Protein AF-A0A969RBY8-F1 (afdb_monomer)

Foldseek 3Di:
DLVVLVVLVVLLVVLVVQCPDPPDDPVSNVVSVVSNVVSVVVLVVLLVVLVVLLVVLVVVVVVLVLLVLQLQLLVVLLPDDLVVLVVLLVLLVVVLVVLVVVLVVLLVVLLVVLLVLLVVVLVVLCCVAQADPVPRDGDFAFPVCLVVSLVSVVVSVVVSLVVSQVSQLVSCVVVVVSVVVSPLVVLVVLLVSHGPVSNVVCVVLVVLSP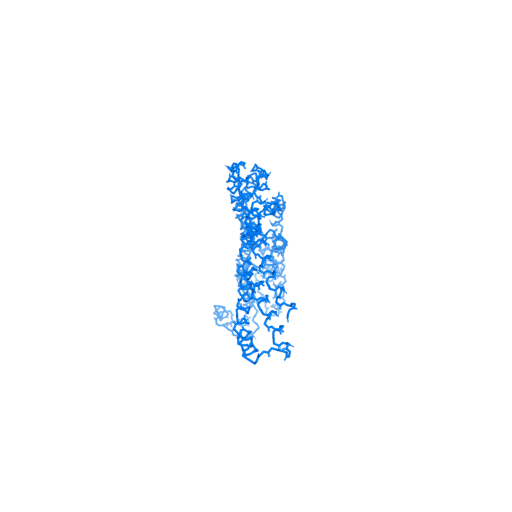CPVLVCCSNGVSVDFDPPLVVLVVVLVVLSVLSDPDDDDDDDDPSVVVCVVVVVCVGDGHHSVSSVVSSVSVSVSSSVRSSRSSVVSSVSSSVSSVSSSVSSVVSSVSSVVSVPDDPVNSVVSVVVSVVSVVVSVVSSVSSVVSNVVVVVD

Structure (mmCIF, N/CA/C/O backbone):
data_AF-A0A969RBY8-F1
#
_entry.id   AF-A0A969RBY8-F1
#
loop_
_atom_site.group_PDB
_atom_site.id
_atom_site.type_symbol
_atom_site.label_atom_id
_atom_site.label_alt_id
_atom_site.label_comp_id
_atom_site.label_asym_id
_atom_site.label_entity_id
_atom_site.label_seq_id
_atom_site.pdbx_PDB_ins_code
_atom_site.Cartn_x
_atom_site.Cartn_y
_atom_site.Cartn_z
_atom_site.occupancy
_atom_site.B_iso_or_equiv
_atom_site.auth_seq_id
_atom_site.auth_comp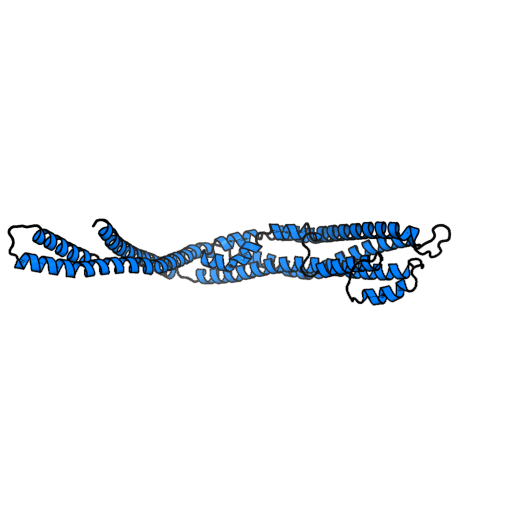_id
_atom_site.auth_asym_id
_atom_site.auth_atom_id
_atom_site.pdbx_PDB_model_num
ATOM 1 N N . MET A 1 1 ? -37.637 -10.501 36.567 1.00 78.56 1 MET A N 1
ATOM 2 C CA . MET A 1 1 ? -38.055 -11.685 35.782 1.00 78.56 1 MET A CA 1
ATOM 3 C C . MET A 1 1 ? -37.969 -12.953 36.626 1.00 78.56 1 MET A C 1
ATOM 5 O O . MET A 1 1 ? -38.984 -13.603 36.820 1.00 78.56 1 MET A O 1
ATOM 9 N N . THR A 1 2 ? -36.812 -13.229 37.234 1.00 82.81 2 THR A N 1
ATOM 10 C CA . THR A 1 2 ? -36.544 -14.404 38.085 1.00 82.81 2 THR A CA 1
ATOM 11 C C . THR A 1 2 ? -37.531 -14.601 39.241 1.00 82.81 2 THR A C 1
ATOM 13 O O . THR A 1 2 ? -37.995 -15.711 39.468 1.00 82.81 2 THR A O 1
ATOM 16 N N . GLU A 1 3 ? -37.905 -13.536 39.956 1.00 85.69 3 GLU A N 1
ATOM 17 C CA . GLU A 1 3 ? -38.884 -13.637 41.054 1.00 85.69 3 GLU A CA 1
ATOM 18 C C . GLU A 1 3 ? -40.294 -14.004 40.562 1.00 85.69 3 GLU A C 1
ATOM 20 O O . GLU A 1 3 ? -40.971 -14.823 41.182 1.00 85.69 3 GLU A O 1
ATOM 25 N N . PHE A 1 4 ? -40.714 -13.474 39.408 1.00 85.56 4 PHE A N 1
ATOM 26 C CA . PHE A 1 4 ? -41.989 -13.847 38.789 1.00 85.56 4 PHE A CA 1
ATOM 27 C C . PHE A 1 4 ? -41.966 -15.295 38.290 1.00 85.56 4 PHE A C 1
ATOM 29 O O . PHE A 1 4 ? -42.927 -16.022 38.524 1.00 85.56 4 PHE A O 1
ATOM 36 N N . LEU A 1 5 ? -40.856 -15.737 37.684 1.00 87.88 5 LEU A N 1
ATOM 37 C CA . LEU A 1 5 ? -40.672 -17.128 37.265 1.00 87.88 5 LEU A CA 1
ATOM 38 C C . LEU A 1 5 ? -40.820 -18.090 38.451 1.00 87.88 5 LEU A C 1
ATOM 40 O O . LEU A 1 5 ? -41.643 -18.998 38.397 1.00 87.88 5 LEU A O 1
ATOM 44 N N . LYS A 1 6 ? -40.093 -17.849 39.552 1.00 87.88 6 LYS A N 1
ATOM 45 C CA . LYS A 1 6 ? -40.180 -18.673 40.771 1.00 87.88 6 LYS A CA 1
ATOM 46 C C . LYS A 1 6 ? -41.603 -18.742 41.324 1.00 87.88 6 LYS A C 1
ATOM 48 O O . LYS A 1 6 ? -42.015 -19.783 41.836 1.00 87.88 6 LYS A O 1
ATOM 53 N N . LEU A 1 7 ? -42.346 -17.634 41.264 1.00 89.19 7 LEU A N 1
ATOM 54 C CA . LEU A 1 7 ? -43.730 -17.586 41.722 1.00 89.19 7 LEU A CA 1
ATOM 55 C C . LEU A 1 7 ? -44.632 -18.454 40.837 1.00 89.19 7 LEU A C 1
ATOM 57 O O . LEU A 1 7 ? -45.341 -19.307 41.367 1.00 89.19 7 LEU A O 1
ATOM 61 N N . PHE A 1 8 ? -44.575 -18.288 39.513 1.00 88.00 8 PHE A N 1
ATOM 62 C CA . PHE A 1 8 ? -45.382 -19.084 38.585 1.00 88.00 8 PHE A CA 1
ATOM 63 C C . PHE A 1 8 ? -45.023 -20.572 38.626 1.00 88.00 8 PHE A C 1
ATOM 65 O O . PHE A 1 8 ? -45.931 -21.396 38.667 1.00 88.00 8 PHE A O 1
ATOM 72 N N . GLN A 1 9 ? -43.738 -20.921 38.728 1.00 87.19 9 GLN A N 1
ATOM 73 C CA . GLN A 1 9 ? -43.287 -22.307 38.908 1.00 87.19 9 GLN A CA 1
ATOM 74 C C . GLN A 1 9 ? -43.819 -22.923 40.204 1.00 87.19 9 GLN A C 1
ATOM 76 O O . GLN A 1 9 ? -44.253 -24.071 40.216 1.00 87.19 9 GLN A O 1
ATOM 81 N N . ARG A 1 10 ? -43.841 -22.157 41.303 1.00 89.94 10 ARG A N 1
ATOM 82 C CA . ARG A 1 10 ? -44.423 -22.627 42.565 1.00 89.94 10 ARG A CA 1
ATOM 83 C C . ARG A 1 10 ? -45.918 -22.881 42.425 1.00 89.94 10 ARG A C 1
ATOM 85 O O . ARG A 1 10 ? -46.393 -23.906 42.904 1.00 89.94 10 ARG A O 1
ATOM 92 N N . ILE A 1 11 ? -46.648 -21.967 41.781 1.00 87.69 11 ILE A N 1
ATOM 93 C CA . ILE A 1 11 ? -48.088 -22.140 41.572 1.00 87.69 11 ILE A CA 1
ATOM 94 C C . ILE A 1 11 ? -48.335 -23.363 40.681 1.00 87.69 11 ILE A C 1
ATOM 96 O O . ILE A 1 11 ? -49.148 -24.205 41.061 1.00 87.69 11 ILE A O 1
ATOM 100 N N . ALA A 1 12 ? -47.595 -23.520 39.578 1.00 87.25 12 ALA A N 1
ATOM 101 C CA . ALA A 1 12 ? -47.662 -24.694 38.706 1.00 87.25 12 ALA A CA 1
ATOM 102 C C . ALA A 1 12 ? -47.438 -25.996 39.496 1.00 87.25 12 ALA A C 1
ATOM 104 O O . ALA A 1 12 ? -48.335 -26.832 39.552 1.00 87.25 12 ALA A O 1
ATOM 105 N N . ALA A 1 13 ? -46.343 -26.095 40.257 1.00 86.38 13 ALA A N 1
ATOM 106 C CA . ALA A 1 13 ? -46.040 -27.272 41.073 1.00 86.38 13 ALA A CA 1
ATOM 107 C C . ALA A 1 13 ? -47.141 -27.592 42.104 1.00 86.38 13 ALA A C 1
ATOM 109 O O . ALA A 1 13 ? -47.535 -28.746 42.268 1.00 86.38 13 ALA A O 1
ATOM 110 N N . THR A 1 14 ? -47.685 -26.580 42.795 1.00 87.50 14 THR A N 1
ATOM 111 C CA . THR A 1 14 ? -48.800 -26.790 43.743 1.00 87.50 14 THR A CA 1
ATOM 112 C C . THR A 1 14 ? -50.104 -27.199 43.056 1.00 87.50 14 THR A C 1
ATOM 114 O O . THR A 1 14 ? -50.931 -27.899 43.650 1.00 87.50 14 THR A O 1
ATOM 117 N N . THR A 1 15 ? -50.286 -26.777 41.805 1.00 85.94 15 THR A N 1
ATOM 118 C CA . THR A 1 15 ? -51.443 -27.121 40.979 1.00 85.94 15 THR A CA 1
ATOM 119 C C . THR A 1 15 ? -51.346 -28.573 40.512 1.00 85.94 15 THR A C 1
ATOM 121 O O . THR A 1 15 ? -52.310 -29.319 40.668 1.00 85.94 15 THR A O 1
ATOM 124 N N . ASP A 1 16 ? -50.167 -29.018 40.079 1.00 84.81 16 ASP A N 1
ATOM 125 C CA . ASP A 1 16 ? -49.905 -30.405 39.669 1.00 84.81 16 ASP A CA 1
ATOM 126 C C . ASP A 1 16 ? -50.021 -31.392 40.843 1.00 84.81 16 ASP A C 1
ATOM 128 O O . ASP A 1 16 ? -50.632 -32.458 40.726 1.00 84.81 16 ASP A O 1
ATOM 132 N N . LEU A 1 17 ? -49.537 -31.006 42.029 1.00 85.88 17 LEU A N 1
ATOM 133 C CA . LEU A 1 17 ? -49.778 -31.745 43.277 1.00 85.88 17 LEU A CA 1
ATOM 134 C C . LEU A 1 17 ? -51.280 -31.893 43.568 1.00 85.88 17 LEU A C 1
ATOM 136 O O . LEU A 1 17 ? -51.754 -32.956 43.949 1.00 85.88 17 LEU A O 1
ATOM 140 N N . THR A 1 18 ? -52.059 -30.835 43.339 1.00 84.06 18 THR A N 1
ATOM 141 C CA . THR A 1 18 ? -53.514 -30.846 43.558 1.00 84.06 18 THR A CA 1
ATOM 142 C C . THR A 1 18 ? -54.249 -31.724 42.544 1.00 84.06 18 THR A C 1
ATOM 144 O O . THR A 1 18 ? -55.266 -32.319 42.895 1.00 84.06 18 THR A O 1
ATOM 147 N N . LEU A 1 19 ? -53.736 -31.832 41.317 1.00 83.62 19 LEU A N 1
ATOM 148 C CA . LEU A 1 19 ? -54.276 -32.702 40.269 1.00 83.62 19 LEU A CA 1
ATOM 149 C C . LEU A 1 19 ? -53.937 -34.187 40.477 1.00 83.62 19 LEU A C 1
ATOM 151 O O . LEU A 1 19 ? -54.670 -35.042 39.991 1.00 83.62 19 LEU A O 1
ATOM 155 N N . SER A 1 20 ? -52.860 -34.497 41.202 1.00 81.50 20 SER A N 1
ATOM 156 C CA . SER A 1 20 ? -52.412 -35.875 41.468 1.00 81.50 20 SER A CA 1
ATOM 157 C C . SER A 1 20 ? -52.998 -36.508 42.741 1.00 81.50 20 SER A C 1
ATOM 159 O O . SER A 1 20 ? -52.875 -37.717 42.930 1.00 81.50 20 SER A O 1
ATOM 161 N N . GLU A 1 21 ? -53.678 -35.741 43.602 1.00 83.19 21 GLU A N 1
ATOM 162 C CA . GLU A 1 21 ? -54.342 -36.262 44.807 1.00 83.19 21 GLU A CA 1
ATOM 163 C C . GLU A 1 21 ? -55.784 -36.749 44.528 1.00 83.19 21 GLU A C 1
ATOM 165 O O . GLU A 1 21 ? -56.693 -35.957 44.267 1.00 83.19 21 GLU A O 1
ATOM 170 N N . GLU A 1 22 ? -56.022 -38.062 44.669 1.00 70.81 22 GLU A N 1
ATOM 171 C CA . GLU A 1 22 ? -57.333 -38.717 44.452 1.00 70.81 22 GLU A CA 1
ATOM 172 C C . GLU A 1 22 ? -58.424 -38.321 45.469 1.00 70.81 22 GLU A C 1
ATOM 174 O O . GLU A 1 22 ? -59.610 -38.526 45.219 1.00 70.81 22 GLU A O 1
ATOM 179 N N . LEU A 1 23 ? -58.050 -37.748 46.619 1.00 68.94 23 LEU A N 1
ATOM 180 C CA . LEU A 1 23 ? -58.969 -37.428 47.723 1.00 68.94 23 LEU A CA 1
ATOM 181 C C . LEU A 1 23 ? -59.603 -36.024 47.635 1.00 68.94 23 LEU A C 1
ATOM 183 O O . LEU A 1 23 ? -60.357 -35.643 48.533 1.00 68.94 23 LEU A O 1
ATOM 187 N N . LYS A 1 24 ? -59.304 -35.232 46.595 1.00 77.25 24 LYS A N 1
ATOM 188 C CA . LYS A 1 24 ? -59.848 -33.869 46.441 1.00 77.25 24 LYS A CA 1
ATOM 189 C C . LYS A 1 24 ? -61.178 -33.840 45.687 1.00 77.25 24 LYS A C 1
ATOM 191 O O . LYS A 1 24 ? -61.490 -34.728 44.901 1.00 77.25 24 LYS A O 1
ATOM 196 N N . SER A 1 25 ? -61.969 -32.791 45.927 1.00 81.69 25 SER A N 1
ATOM 197 C CA . SER A 1 25 ? -63.254 -32.605 45.244 1.00 81.69 25 SER A CA 1
ATOM 198 C C . SER A 1 25 ? -63.065 -32.326 43.747 1.00 81.69 25 SER A C 1
ATOM 200 O O . SER A 1 25 ? -62.054 -31.748 43.330 1.00 81.69 25 SER A O 1
ATOM 202 N N . GLN A 1 26 ? -64.058 -32.702 42.936 1.00 82.50 26 GLN A N 1
ATOM 203 C CA . GLN A 1 26 ? -64.022 -32.516 41.480 1.00 82.50 26 GLN A CA 1
ATOM 204 C C . GLN A 1 26 ? -63.916 -31.035 41.082 1.00 82.50 26 GLN A C 1
ATOM 206 O O . GLN A 1 26 ? -63.258 -30.702 40.100 1.00 82.50 26 GLN A O 1
ATOM 211 N N . GLU A 1 27 ? -64.506 -30.124 41.858 1.00 86.25 27 GLU A N 1
ATOM 212 C CA . GLU A 1 27 ? -64.448 -28.678 41.622 1.00 86.25 27 GLU A CA 1
ATOM 213 C C . GLU A 1 27 ? -63.033 -28.119 41.823 1.00 86.25 27 GLU A C 1
ATOM 215 O O . GLU A 1 27 ? -62.588 -27.255 41.062 1.00 86.25 27 GLU A O 1
ATOM 220 N N . ILE A 1 28 ? -62.307 -28.629 42.826 1.00 85.56 28 ILE A N 1
ATOM 221 C CA . ILE A 1 28 ? -60.915 -28.245 43.092 1.00 85.56 28 ILE A CA 1
ATOM 222 C C . ILE A 1 28 ? -60.007 -28.774 41.982 1.00 85.56 28 ILE A C 1
ATOM 224 O O . ILE A 1 28 ? -59.162 -28.028 41.490 1.00 85.56 28 ILE A O 1
ATOM 228 N N . GLN A 1 29 ? -60.208 -30.019 41.543 1.00 82.56 29 GLN A N 1
ATOM 229 C CA . GLN A 1 29 ? -59.468 -30.588 40.413 1.00 82.56 29 GLN A CA 1
ATOM 230 C C . GLN A 1 29 ? -59.739 -29.814 39.112 1.00 82.56 29 GLN A C 1
ATOM 232 O O . GLN A 1 29 ? -58.803 -29.501 38.380 1.00 82.56 29 GLN A O 1
ATOM 237 N N . HIS A 1 30 ? -60.992 -29.425 38.848 1.00 85.75 30 HIS A N 1
ATOM 238 C CA . HIS A 1 30 ? -61.341 -28.604 37.685 1.00 85.75 30 HIS A CA 1
ATOM 239 C C . HIS A 1 30 ? -60.686 -27.217 37.734 1.00 85.75 30 HIS A C 1
ATOM 241 O O . HIS A 1 30 ? -60.106 -26.769 36.745 1.00 85.75 30 HIS A O 1
ATOM 247 N N . SER A 1 31 ? -60.725 -26.560 38.897 1.00 88.81 31 SER A N 1
ATOM 248 C CA . SER A 1 31 ? -60.094 -25.249 39.098 1.00 88.81 31 SER A CA 1
ATOM 249 C C . SER A 1 31 ? -58.573 -25.328 38.950 1.00 88.81 31 SER A C 1
ATOM 251 O O . SER A 1 31 ? -57.970 -24.452 38.336 1.00 88.81 31 SER A O 1
ATOM 253 N N . ALA A 1 32 ? -57.949 -26.394 39.462 1.00 86.94 32 ALA A N 1
ATOM 254 C CA . ALA A 1 32 ? -56.523 -26.651 39.291 1.00 86.94 32 ALA A CA 1
ATOM 255 C C . ALA A 1 32 ? -56.165 -26.875 37.811 1.00 86.94 32 ALA A C 1
ATOM 257 O O . ALA A 1 32 ? -55.215 -26.281 37.312 1.00 86.94 32 ALA A O 1
ATOM 258 N N . ALA A 1 33 ? -56.964 -27.646 37.069 1.00 84.56 33 ALA A N 1
ATOM 259 C CA . ALA A 1 33 ? -56.740 -27.860 35.639 1.00 84.56 33 ALA A CA 1
ATOM 260 C C . ALA A 1 33 ? -56.829 -26.549 34.836 1.00 84.56 33 ALA A C 1
ATOM 262 O O . ALA A 1 33 ? -55.967 -26.277 33.999 1.00 84.56 33 ALA A O 1
ATOM 263 N N . GLN A 1 34 ? -57.830 -25.707 35.120 1.00 88.19 34 GLN A N 1
ATOM 264 C CA . GLN A 1 34 ? -57.944 -24.378 34.509 1.00 88.19 34 GLN A CA 1
ATOM 265 C C . GLN A 1 34 ? -56.761 -23.476 34.875 1.00 88.19 34 GLN A C 1
ATOM 267 O O . GLN A 1 34 ? -56.192 -22.823 34.003 1.00 88.19 34 GLN A O 1
ATOM 272 N N . LEU A 1 35 ? -56.356 -23.464 36.148 1.00 88.19 35 LEU A N 1
ATOM 273 C CA . LEU A 1 35 ? -55.234 -22.655 36.614 1.00 88.19 35 LEU A CA 1
ATOM 274 C C . LEU A 1 35 ? -53.925 -23.063 35.921 1.00 88.19 35 LEU A C 1
ATOM 276 O O . LEU A 1 35 ? -53.218 -22.193 35.414 1.00 88.19 35 LEU A O 1
ATOM 280 N N . SER A 1 36 ? -53.653 -24.367 35.811 1.00 85.44 36 SER A N 1
ATOM 281 C CA . SER A 1 36 ? -52.494 -24.907 35.085 1.00 85.44 36 SER A CA 1
ATOM 282 C C . SER A 1 36 ? -52.483 -24.445 33.619 1.00 85.44 36 SER A C 1
ATOM 284 O O . SER A 1 36 ? -51.492 -23.873 33.157 1.00 85.44 36 SER A O 1
ATOM 286 N N . GLN A 1 37 ? -53.626 -24.538 32.922 1.00 86.88 37 GLN A N 1
ATOM 287 C CA . GLN A 1 37 ? -53.764 -24.047 31.542 1.00 86.88 37 GLN A CA 1
ATOM 288 C C . GLN A 1 37 ? -53.508 -22.541 31.397 1.00 86.88 37 GLN A C 1
ATOM 290 O O . GLN A 1 37 ? -53.008 -22.105 30.363 1.00 86.88 37 GLN A O 1
ATOM 295 N N . THR A 1 38 ? -53.839 -21.735 32.409 1.00 91.25 38 THR A N 1
ATOM 296 C CA . THR A 1 38 ? -53.605 -20.280 32.371 1.00 91.25 38 THR A CA 1
ATOM 297 C C . THR A 1 38 ? -52.190 -19.864 32.776 1.00 91.25 38 THR A C 1
ATOM 299 O O . THR A 1 38 ? -51.750 -18.784 32.391 1.00 91.25 38 THR A O 1
ATOM 302 N N . ILE A 1 39 ? -51.463 -20.697 33.528 1.00 90.31 39 ILE A N 1
ATOM 303 C CA . ILE A 1 39 ? -50.097 -20.397 33.986 1.00 90.31 39 ILE A CA 1
ATOM 304 C C . ILE A 1 39 ? -49.058 -20.727 32.921 1.00 90.31 39 ILE A C 1
ATOM 306 O O . ILE A 1 39 ? -48.086 -19.981 32.791 1.00 90.31 39 ILE A O 1
ATOM 310 N N . GLN A 1 40 ? -49.259 -21.794 32.142 1.00 85.94 40 GLN A N 1
ATOM 311 C CA . GLN A 1 40 ? -48.283 -22.208 31.133 1.00 85.94 40 GLN A CA 1
ATOM 312 C C . GLN A 1 40 ? -47.945 -21.091 30.123 1.00 85.94 40 GLN A C 1
ATOM 314 O O . GLN A 1 40 ? -46.762 -20.801 29.959 1.00 85.94 40 GLN A O 1
ATOM 319 N N . PRO A 1 41 ? -48.918 -20.355 29.540 1.00 90.69 41 PRO A N 1
ATOM 320 C CA . PRO A 1 41 ? -48.608 -19.234 28.649 1.00 90.69 41 PRO A CA 1
ATOM 321 C C . PRO A 1 41 ? -47.802 -18.111 29.322 1.00 90.69 41 PRO A C 1
ATOM 323 O O . PRO A 1 41 ? -47.010 -17.441 28.663 1.00 90.69 41 PRO A O 1
ATOM 326 N N . CYS A 1 42 ? -47.982 -17.897 30.631 1.00 89.69 42 CYS A N 1
ATOM 327 C CA . CYS A 1 42 ? -47.207 -16.913 31.391 1.00 89.69 42 CYS A CA 1
ATOM 328 C C . CYS A 1 42 ? -45.745 -17.350 31.555 1.00 89.69 42 CYS A C 1
ATOM 330 O O . CYS A 1 42 ? -44.847 -16.517 31.442 1.00 89.69 42 CYS A O 1
ATOM 332 N N . LEU A 1 43 ? -45.500 -18.640 31.815 1.00 89.06 43 LEU A N 1
ATOM 333 C CA . LEU A 1 43 ? -44.150 -19.208 31.869 1.00 89.06 43 LEU A CA 1
ATOM 334 C C . LEU A 1 43 ? -43.470 -19.123 30.498 1.00 89.06 43 LEU A C 1
ATOM 336 O O . LEU A 1 43 ? -42.358 -18.604 30.408 1.00 89.06 43 LEU A O 1
ATOM 340 N N . ASP A 1 44 ? -44.165 -19.536 29.436 1.00 89.62 44 ASP A N 1
ATOM 341 C CA . ASP A 1 44 ? -43.660 -19.493 28.059 1.00 89.62 44 ASP A CA 1
ATOM 342 C C . ASP A 1 44 ? -43.238 -18.073 27.649 1.00 89.62 44 ASP A C 1
ATOM 344 O O . ASP A 1 44 ? -42.180 -17.879 27.046 1.00 89.62 44 ASP A O 1
ATOM 348 N N . GLU A 1 45 ? -44.036 -17.062 28.006 1.00 92.69 45 GLU A N 1
ATOM 349 C CA . GLU A 1 45 ? -43.716 -15.666 27.710 1.00 92.69 45 GLU A CA 1
ATOM 350 C C . GLU A 1 45 ? -42.519 -15.160 28.526 1.00 92.69 45 GLU A C 1
ATOM 352 O O . GLU A 1 45 ? -41.677 -14.444 27.986 1.00 92.69 45 GLU A O 1
ATOM 357 N N . LEU A 1 46 ? -42.373 -15.567 29.794 1.00 92.19 46 LEU A N 1
ATOM 358 C CA . LEU A 1 46 ? -41.186 -15.236 30.594 1.00 92.19 46 LEU A CA 1
ATOM 359 C C . LEU A 1 46 ? -39.912 -15.854 30.005 1.00 92.19 46 LEU A C 1
ATOM 361 O O . LEU A 1 46 ? -38.882 -15.180 29.941 1.00 92.19 46 LEU A O 1
ATOM 365 N N . TYR A 1 47 ? -39.975 -17.105 29.546 1.00 92.19 47 TYR A N 1
ATOM 366 C CA . TYR A 1 47 ? -38.847 -17.760 28.887 1.00 92.19 47 TYR A CA 1
ATOM 367 C C . TYR A 1 47 ? -38.503 -17.090 27.556 1.00 92.19 47 TYR A C 1
ATOM 369 O O . TYR A 1 47 ? -37.337 -16.780 27.308 1.00 92.19 47 TYR A O 1
ATOM 377 N N . ARG A 1 48 ? -39.507 -16.794 26.721 1.00 93.12 48 ARG A N 1
ATOM 378 C CA . ARG A 1 48 ? -39.312 -16.071 25.458 1.00 93.12 48 ARG A CA 1
ATOM 379 C C . ARG A 1 48 ? -38.705 -14.691 25.694 1.00 93.12 48 ARG A C 1
ATOM 381 O O . ARG A 1 48 ? -37.746 -14.329 25.017 1.00 93.12 48 ARG A O 1
ATOM 388 N N . ALA A 1 49 ? -39.220 -13.942 26.666 1.00 93.75 49 ALA A N 1
ATOM 389 C CA . ALA A 1 49 ? -38.697 -12.629 27.020 1.00 93.75 49 ALA A CA 1
ATOM 390 C C . ALA A 1 49 ? -37.231 -12.700 27.471 1.00 93.75 49 ALA A C 1
ATOM 392 O O . ALA A 1 49 ? -36.445 -11.828 27.107 1.00 93.75 49 ALA A O 1
ATOM 393 N N . ALA A 1 50 ? -36.839 -13.742 28.213 1.00 93.00 50 ALA A N 1
ATOM 394 C CA . ALA A 1 50 ? -35.448 -13.946 28.610 1.00 93.00 50 ALA A CA 1
ATOM 395 C C . ALA A 1 50 ? -34.526 -14.237 27.414 1.00 93.00 50 ALA A C 1
ATOM 397 O O . ALA A 1 50 ? -33.433 -13.674 27.347 1.00 93.00 50 ALA A O 1
ATOM 398 N N . VAL A 1 51 ? -34.969 -15.056 26.451 1.00 93.06 51 VAL A N 1
ATOM 399 C CA . VAL A 1 51 ? -34.220 -15.322 25.207 1.00 93.06 51 VAL A CA 1
ATOM 400 C C . VAL A 1 51 ? -34.042 -14.039 24.396 1.00 93.06 51 VAL A C 1
ATOM 402 O O . VAL A 1 51 ? -32.915 -13.674 24.072 1.00 93.06 51 VAL A O 1
ATOM 405 N N . VAL A 1 52 ? -35.132 -13.307 24.146 1.00 94.69 52 VAL A N 1
ATOM 406 C CA . VAL A 1 52 ? -35.089 -12.030 23.414 1.00 94.69 52 VAL A CA 1
ATOM 407 C C . VAL A 1 52 ? -34.175 -11.028 24.122 1.00 94.69 52 VAL A C 1
ATOM 409 O O . VAL A 1 52 ? -33.390 -10.338 23.478 1.00 94.69 52 VAL A O 1
ATOM 412 N N . LEU A 1 53 ? -34.222 -10.962 25.456 1.00 94.44 53 LEU A N 1
ATOM 413 C CA . LEU A 1 53 ? -33.337 -10.093 26.226 1.00 94.44 53 LEU A CA 1
ATOM 414 C C . LEU A 1 53 ? -31.859 -10.471 26.044 1.00 94.44 53 LEU A C 1
ATOM 416 O O . LEU A 1 53 ? -31.038 -9.576 25.867 1.00 94.44 53 LEU A O 1
ATOM 420 N N . GLN A 1 54 ? -31.503 -11.761 26.043 1.00 92.25 54 GLN A N 1
ATOM 421 C CA . GLN A 1 54 ? -30.125 -12.184 25.766 1.00 92.25 54 GLN A CA 1
ATOM 422 C C . GLN A 1 54 ? -29.656 -11.783 24.367 1.00 92.25 54 GLN A C 1
ATOM 424 O O . GLN A 1 54 ? -28.528 -11.314 24.224 1.00 92.25 54 GLN A O 1
ATOM 429 N N . GLU A 1 55 ? -30.506 -11.943 23.354 1.00 93.69 55 GLU A N 1
ATOM 430 C CA . GLU A 1 55 ? -30.192 -11.549 21.976 1.00 93.69 55 GLU A CA 1
ATOM 431 C C . GLU A 1 55 ? -29.957 -10.038 21.870 1.00 93.69 55 GLU A C 1
ATOM 433 O O . GLU A 1 55 ? -28.971 -9.600 21.277 1.00 93.69 55 GLU A O 1
ATOM 438 N N . LEU A 1 56 ? -30.806 -9.236 22.519 1.00 94.62 56 LEU A N 1
ATOM 439 C CA . LEU A 1 56 ? -30.685 -7.776 22.542 1.00 94.62 56 LEU A CA 1
ATOM 440 C C . LEU A 1 56 ? -29.481 -7.276 23.357 1.00 94.62 56 LEU A C 1
ATOM 442 O O . LEU A 1 56 ? -29.000 -6.172 23.110 1.00 94.62 56 LEU A O 1
ATOM 446 N N . LEU A 1 57 ? -28.973 -8.063 24.309 1.00 94.62 57 LEU A N 1
ATOM 447 C CA . LEU A 1 57 ? -27.786 -7.709 25.097 1.00 94.62 57 LEU A CA 1
ATOM 448 C C . LEU A 1 57 ? -26.472 -7.895 24.334 1.00 94.62 57 LEU A C 1
ATOM 450 O O . LEU A 1 57 ? -25.503 -7.206 24.649 1.00 94.62 57 LEU A O 1
ATOM 454 N N . GLN A 1 58 ? -26.413 -8.793 23.347 1.00 92.69 58 GLN A N 1
ATOM 455 C CA . GLN A 1 58 ? -25.189 -9.046 22.576 1.00 92.69 58 GLN A CA 1
ATOM 456 C C . GLN A 1 58 ? -24.586 -7.785 21.936 1.00 92.69 58 GLN A C 1
ATOM 458 O O . GLN A 1 58 ? -23.404 -7.528 22.175 1.00 92.69 58 GLN A O 1
ATOM 463 N N . PRO A 1 59 ? -25.341 -6.959 21.180 1.00 94.50 59 PRO A N 1
ATOM 464 C CA . PRO A 1 59 ? -24.781 -5.732 20.618 1.00 94.50 59 PRO A CA 1
ATOM 465 C C . PRO A 1 59 ? -24.315 -4.755 21.707 1.00 94.50 59 PRO A C 1
ATOM 467 O O . PRO A 1 59 ? -23.266 -4.142 21.558 1.00 94.50 59 PRO A O 1
ATOM 470 N N . CYS A 1 60 ? -25.018 -4.662 22.841 1.00 95.00 60 CYS A N 1
ATOM 471 C CA . CYS A 1 60 ? -24.603 -3.809 23.960 1.00 95.00 60 CYS A CA 1
ATOM 472 C C . CYS A 1 60 ? -23.263 -4.254 24.569 1.00 95.00 60 CYS A C 1
ATOM 474 O O . CYS A 1 60 ? -22.418 -3.421 24.889 1.00 95.00 60 CYS A O 1
ATOM 476 N N . LEU A 1 61 ? -23.066 -5.566 24.733 1.00 93.81 61 LEU A N 1
ATOM 477 C CA . LEU A 1 61 ? -21.812 -6.134 25.230 1.00 93.81 61 LEU A CA 1
ATOM 478 C C . LEU A 1 61 ? -20.665 -5.930 24.234 1.00 93.81 61 LEU A C 1
ATOM 480 O O . LEU A 1 61 ? -19.546 -5.642 24.656 1.00 93.81 61 LEU A O 1
ATOM 484 N N . ALA A 1 62 ? -20.939 -6.044 22.933 1.00 93.31 62 ALA A N 1
ATOM 485 C CA . ALA A 1 62 ? -19.954 -5.795 21.884 1.00 93.31 62 ALA A CA 1
ATOM 486 C C . ALA A 1 62 ? -19.492 -4.327 21.870 1.00 93.31 62 ALA A C 1
ATOM 488 O O . ALA A 1 62 ? -18.289 -4.069 21.902 1.00 93.31 62 ALA A O 1
ATOM 489 N N . GLU A 1 63 ? -20.429 -3.376 21.919 1.00 94.12 63 GLU A N 1
ATOM 490 C CA . GLU A 1 63 ? -20.136 -1.937 22.008 1.00 94.12 63 GLU A CA 1
ATOM 491 C C . GLU A 1 63 ? -19.331 -1.595 23.270 1.00 94.12 63 GLU A C 1
ATOM 493 O O . GLU A 1 63 ? -18.372 -0.821 23.230 1.00 94.12 63 GLU A O 1
ATOM 498 N N . LEU A 1 64 ? -19.668 -2.209 24.410 1.00 95.56 64 LEU A N 1
ATOM 499 C CA . LEU A 1 64 ? -18.911 -1.998 25.640 1.00 95.56 64 LEU A CA 1
ATOM 500 C C . LEU A 1 64 ? -17.484 -2.560 25.535 1.00 95.56 64 LEU A C 1
ATOM 502 O O . LEU A 1 64 ? -16.529 -1.880 25.909 1.00 95.56 64 LEU A O 1
ATOM 506 N N . ALA A 1 65 ? -17.321 -3.764 24.979 1.00 94.12 65 ALA A N 1
ATOM 507 C CA . ALA A 1 65 ? -16.008 -4.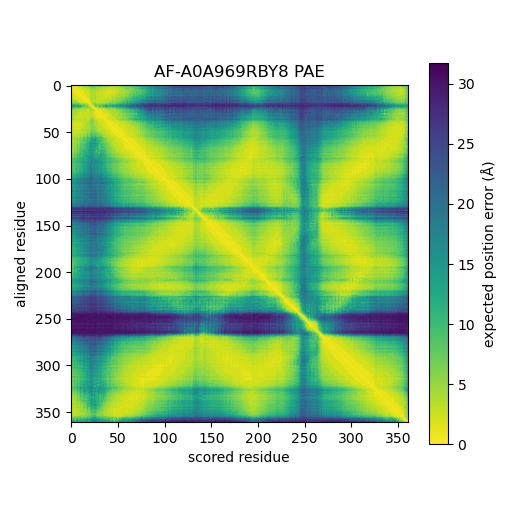363 24.748 1.00 94.12 65 ALA A CA 1
ATOM 508 C C . ALA A 1 65 ? -15.141 -3.509 23.805 1.00 94.12 65 ALA A C 1
ATOM 510 O O . ALA A 1 65 ? -13.933 -3.380 24.013 1.00 94.12 65 ALA A O 1
ATOM 511 N N . GLN A 1 66 ? -15.754 -2.881 22.804 1.00 94.00 66 GLN A N 1
ATOM 512 C CA . GLN A 1 66 ? -15.096 -1.933 21.909 1.00 94.00 66 GLN A CA 1
ATOM 513 C C . GLN A 1 66 ? -14.665 -0.659 22.647 1.00 94.00 66 GLN A C 1
ATOM 515 O O . GLN A 1 66 ? -13.505 -0.259 22.547 1.00 94.00 66 GLN A O 1
ATOM 520 N N . ALA A 1 67 ? -15.541 -0.060 23.459 1.00 95.75 67 ALA A N 1
ATOM 521 C CA . ALA A 1 67 ? -15.191 1.102 24.277 1.00 95.75 67 ALA A CA 1
ATOM 522 C C . ALA A 1 67 ? -14.033 0.801 25.251 1.00 95.75 67 ALA A C 1
ATOM 524 O O . ALA A 1 67 ? -13.156 1.637 25.476 1.00 95.75 67 ALA A O 1
ATOM 525 N N . GLU A 1 68 ? -13.976 -0.416 25.795 1.00 95.38 68 GLU A N 1
ATOM 526 C CA . GLU A 1 68 ? -12.845 -0.872 26.606 1.00 95.38 68 GLU A CA 1
ATOM 527 C C . GLU A 1 68 ? -11.559 -1.046 25.810 1.00 95.38 68 GLU A C 1
ATOM 529 O O . GLU A 1 68 ? -10.487 -0.746 26.334 1.00 95.38 68 GLU A O 1
ATOM 534 N N . ALA A 1 69 ? -11.640 -1.566 24.584 1.00 95.44 69 ALA A N 1
ATOM 535 C CA . ALA A 1 69 ? -10.483 -1.692 23.708 1.00 95.44 69 ALA A CA 1
ATOM 536 C C . ALA A 1 69 ? -9.889 -0.308 23.410 1.00 95.44 69 ALA A C 1
ATOM 538 O O . ALA A 1 69 ? -8.683 -0.123 23.575 1.00 95.44 69 ALA A O 1
ATOM 539 N N . VAL A 1 70 ? -10.740 0.680 23.107 1.00 95.62 70 VAL A N 1
ATOM 540 C CA . VAL A 1 70 ? -10.338 2.089 22.957 1.00 95.62 70 VAL A CA 1
ATOM 541 C C . VAL A 1 70 ? -9.696 2.609 24.243 1.00 95.62 70 VAL A C 1
ATOM 543 O O . VAL A 1 70 ? -8.616 3.187 24.213 1.00 95.62 70 VAL A O 1
ATOM 546 N N . TRP A 1 71 ? -10.314 2.391 25.407 1.00 95.94 71 TRP A N 1
ATOM 547 C CA . TRP A 1 71 ? -9.739 2.850 26.674 1.00 95.94 71 TRP A CA 1
ATOM 548 C C . TRP A 1 71 ? -8.366 2.213 26.963 1.00 95.94 71 TRP A C 1
ATOM 550 O O . TRP A 1 71 ? -7.458 2.894 27.442 1.00 95.94 71 TRP A O 1
ATOM 560 N N . LYS A 1 72 ? -8.180 0.928 26.630 1.00 95.25 72 LYS A N 1
ATOM 561 C CA . LYS A 1 72 ? -6.905 0.204 26.787 1.00 95.25 72 LYS A CA 1
ATOM 562 C C . LYS A 1 72 ? -5.821 0.668 25.811 1.00 95.25 72 LYS A C 1
ATOM 564 O O . LYS A 1 72 ? -4.649 0.622 26.186 1.00 95.25 72 LYS A O 1
ATOM 569 N N . SER A 1 73 ? -6.181 1.128 24.611 1.00 96.25 73 SER A N 1
ATOM 570 C CA . SER A 1 73 ? -5.217 1.639 23.626 1.00 96.25 73 SER A CA 1
ATOM 571 C C . SER A 1 73 ? -4.685 3.029 23.993 1.00 96.25 73 SER A C 1
ATOM 573 O O . SER A 1 73 ? -3.511 3.320 23.756 1.00 96.25 73 SER A O 1
ATOM 575 N N . LYS A 1 74 ? -5.484 3.872 24.670 1.00 96.25 74 LYS A N 1
ATOM 576 C CA . LYS A 1 74 ? -5.073 5.220 25.122 1.00 96.25 74 LYS A CA 1
ATOM 577 C C . LYS A 1 74 ? -3.670 5.272 25.757 1.00 96.25 74 LYS A C 1
ATOM 579 O O . LYS A 1 74 ? -2.840 6.044 25.270 1.00 96.25 74 LYS A O 1
ATOM 584 N N . PRO A 1 75 ? -3.345 4.509 26.827 1.00 94.88 75 PRO A N 1
ATOM 585 C CA . PRO A 1 75 ? -2.017 4.560 27.443 1.00 94.88 75 PRO A CA 1
ATOM 586 C C . PRO A 1 75 ? -0.894 4.109 26.506 1.00 94.88 75 PRO A C 1
ATOM 588 O O . PRO A 1 75 ? 0.201 4.663 26.578 1.00 94.88 75 PRO A O 1
ATOM 591 N N . GLN A 1 76 ? -1.159 3.152 25.616 1.00 95.44 76 GLN A N 1
ATOM 592 C CA . GLN A 1 76 ? -0.181 2.663 24.645 1.00 95.44 76 GLN A CA 1
ATOM 593 C C . GLN A 1 76 ? 0.150 3.760 23.626 1.00 95.44 76 GLN A C 1
ATOM 595 O O . GLN A 1 76 ? 1.317 4.119 23.465 1.00 95.44 76 GLN A O 1
ATOM 600 N N . ILE A 1 77 ? -0.876 4.387 23.045 1.00 97.00 77 ILE A N 1
ATOM 601 C CA . ILE A 1 77 ? -0.741 5.509 22.105 1.00 97.00 77 ILE A CA 1
ATOM 602 C C . ILE A 1 77 ? -0.027 6.696 22.765 1.00 97.00 77 ILE A C 1
ATOM 604 O O . ILE A 1 77 ? 0.885 7.277 22.180 1.00 97.00 77 ILE A O 1
ATOM 608 N N . MET A 1 78 ? -0.376 7.043 24.008 1.00 95.69 78 MET A N 1
ATOM 609 C CA . MET A 1 78 ? 0.298 8.120 24.749 1.00 95.69 78 MET A CA 1
ATOM 610 C C . MET A 1 78 ? 1.772 7.824 25.044 1.00 95.69 78 MET A C 1
ATOM 612 O O . MET A 1 78 ? 2.564 8.761 25.135 1.00 95.69 78 MET A O 1
ATOM 616 N N . SER A 1 79 ? 2.135 6.550 25.219 1.00 95.19 79 SER A N 1
ATOM 617 C CA . SER A 1 79 ? 3.514 6.137 25.507 1.00 95.19 79 SER A CA 1
ATOM 618 C C . SER A 1 79 ? 4.428 6.147 24.278 1.00 95.19 79 SER A C 1
ATOM 620 O O . SER A 1 79 ? 5.650 6.182 24.428 1.00 95.19 79 SER A O 1
ATOM 622 N N . ALA A 1 80 ? 3.856 6.149 23.069 1.00 96.62 80 ALA A N 1
ATOM 623 C CA . ALA A 1 80 ? 4.621 6.245 21.834 1.00 96.62 80 ALA A CA 1
ATOM 624 C C . ALA A 1 80 ? 5.349 7.599 21.736 1.00 96.62 80 ALA A C 1
ATOM 626 O O . ALA A 1 80 ? 4.814 8.655 22.080 1.00 96.62 80 ALA A O 1
ATOM 627 N N . SER A 1 81 ? 6.587 7.598 21.241 1.00 96.81 81 SER A N 1
ATOM 628 C CA . SER A 1 81 ? 7.378 8.829 21.136 1.00 96.81 81 SER A CA 1
ATOM 629 C C . SER A 1 81 ? 6.870 9.723 20.001 1.00 96.81 81 SER A C 1
ATOM 631 O O . SER A 1 81 ? 7.136 9.458 18.829 1.00 96.81 81 SER A O 1
ATOM 633 N N . ALA A 1 82 ? 6.213 10.834 20.349 1.00 96.88 82 ALA A N 1
ATOM 634 C CA . ALA A 1 82 ? 5.752 11.842 19.387 1.00 96.88 82 ALA A CA 1
ATOM 635 C C . ALA A 1 82 ? 6.890 12.379 18.499 1.00 96.88 82 ALA A C 1
ATOM 637 O O . ALA A 1 82 ? 6.696 12.661 17.319 1.00 96.88 82 ALA A O 1
ATOM 638 N N . ILE A 1 83 ? 8.091 12.524 19.074 1.00 97.25 83 ILE A N 1
ATOM 639 C CA . ILE A 1 83 ? 9.282 12.986 18.351 1.00 97.25 83 ILE A CA 1
ATOM 640 C C . ILE A 1 83 ? 9.688 11.945 17.308 1.00 97.25 83 ILE A C 1
ATOM 642 O O . ILE A 1 83 ? 9.860 12.304 16.148 1.00 97.25 83 ILE A O 1
ATOM 646 N N . ALA A 1 84 ? 9.755 10.665 17.686 1.00 96.62 84 ALA A N 1
ATOM 647 C CA . ALA A 1 84 ? 10.125 9.595 16.761 1.00 96.62 84 ALA A CA 1
ATOM 648 C C . ALA A 1 84 ? 9.106 9.440 15.620 1.00 96.62 84 ALA A C 1
ATOM 650 O O . ALA A 1 84 ? 9.497 9.238 14.471 1.00 96.62 84 ALA A O 1
ATOM 651 N N . VAL A 1 85 ? 7.807 9.581 15.914 1.00 97.50 85 VAL A N 1
ATOM 652 C CA . VAL A 1 85 ? 6.750 9.575 14.888 1.00 97.50 85 VAL A CA 1
ATOM 653 C C . VAL A 1 85 ? 6.941 10.738 13.912 1.00 97.50 85 VAL A C 1
ATOM 655 O O . VAL A 1 85 ? 6.967 10.524 12.703 1.00 97.50 85 VAL A O 1
ATOM 658 N N . ARG A 1 86 ? 7.159 11.964 14.407 1.00 97.81 86 ARG A N 1
ATOM 659 C CA . ARG A 1 86 ? 7.395 13.147 13.556 1.00 97.81 86 ARG A CA 1
ATOM 660 C C . ARG A 1 86 ? 8.672 13.045 12.727 1.00 97.81 86 ARG A C 1
ATOM 662 O O . ARG A 1 86 ? 8.675 13.447 11.567 1.00 97.81 86 ARG A O 1
ATOM 669 N N . GLU A 1 87 ? 9.749 12.511 13.297 1.00 97.44 87 GLU A N 1
ATOM 670 C CA . GLU A 1 87 ? 10.981 12.227 12.556 1.00 97.44 87 GLU A CA 1
ATOM 671 C C . GLU A 1 87 ? 10.707 11.248 11.414 1.00 97.44 87 GLU A C 1
ATOM 673 O O . GLU A 1 87 ? 11.123 11.487 10.279 1.00 97.44 87 GLU A O 1
ATOM 678 N N . HIS A 1 88 ? 9.938 10.190 11.682 1.00 97.56 88 HIS A N 1
ATOM 679 C CA . HIS A 1 88 ? 9.563 9.224 10.661 1.00 97.56 88 HIS A CA 1
ATOM 680 C C . HIS A 1 88 ? 8.698 9.858 9.562 1.00 97.56 88 HIS A C 1
ATOM 682 O O . HIS A 1 88 ? 9.021 9.704 8.385 1.00 97.56 88 HIS A O 1
ATOM 688 N N . VAL A 1 89 ? 7.696 10.672 9.913 1.00 97.88 89 VAL A N 1
ATOM 689 C CA . VAL A 1 89 ? 6.927 11.484 8.948 1.00 97.88 89 VAL A CA 1
ATOM 690 C C . VAL A 1 89 ? 7.847 12.374 8.110 1.00 97.88 89 VAL A C 1
ATOM 692 O O . VAL A 1 89 ? 7.676 12.460 6.892 1.00 97.88 89 VAL A O 1
ATOM 695 N N . GLY A 1 90 ? 8.856 12.996 8.724 1.00 97.19 90 GLY A N 1
ATOM 696 C CA . GLY A 1 90 ? 9.865 13.791 8.025 1.00 97.19 90 GLY A CA 1
ATOM 697 C C . GLY A 1 90 ? 10.660 12.973 7.002 1.00 97.19 90 GLY A C 1
ATOM 698 O O . GLY A 1 90 ? 10.861 13.426 5.873 1.00 97.19 90 GLY A O 1
ATOM 699 N N . HIS A 1 91 ? 11.061 11.749 7.355 1.00 96.56 91 HIS A N 1
ATOM 700 C CA . HIS A 1 91 ? 11.735 10.828 6.437 1.00 96.56 91 HIS A CA 1
ATOM 701 C C . HIS A 1 91 ? 10.839 10.408 5.269 1.00 96.56 91 HIS A C 1
ATOM 703 O O . HIS A 1 91 ? 11.271 10.492 4.116 1.00 96.56 91 HIS A O 1
ATOM 709 N N . LEU A 1 92 ? 9.594 10.010 5.549 1.00 97.56 92 LEU A N 1
ATOM 710 C CA . LEU A 1 92 ? 8.621 9.618 4.526 1.00 97.56 92 LEU A CA 1
ATOM 711 C C . LEU A 1 92 ? 8.334 10.782 3.569 1.00 97.56 92 LEU A C 1
ATOM 713 O O . LEU A 1 92 ? 8.481 10.638 2.356 1.00 97.56 92 LEU A O 1
ATOM 717 N N . SER A 1 93 ? 8.033 11.963 4.111 1.00 97.12 93 SER A N 1
ATOM 718 C CA . SER A 1 93 ? 7.728 13.172 3.333 1.00 97.12 93 SER A CA 1
ATOM 719 C C . SER A 1 93 ? 8.918 13.619 2.482 1.00 97.12 93 SER A C 1
ATOM 721 O O . SER A 1 93 ? 8.774 13.927 1.295 1.00 97.12 93 SER A O 1
ATOM 723 N N . GLY A 1 94 ? 10.125 13.611 3.059 1.00 96.94 94 GLY A N 1
ATOM 724 C CA . GLY A 1 94 ? 11.352 13.925 2.332 1.00 96.94 94 GLY A CA 1
ATOM 725 C C . GLY A 1 94 ? 11.604 12.951 1.180 1.00 96.94 94 GLY A C 1
ATOM 726 O O . GLY A 1 94 ? 12.036 13.358 0.096 1.00 96.94 94 GLY A O 1
ATOM 727 N N . TYR A 1 95 ? 11.282 11.670 1.375 1.00 96.62 95 TYR A N 1
ATOM 728 C CA . TYR A 1 95 ? 11.401 10.671 0.325 1.00 96.62 95 TYR A CA 1
ATOM 729 C C . TYR A 1 95 ? 10.314 10.797 -0.750 1.00 96.62 95 TYR A C 1
ATOM 731 O O . TYR A 1 95 ? 10.653 10.679 -1.927 1.00 96.62 95 TYR A O 1
ATOM 739 N N . CYS A 1 96 ? 9.067 11.147 -0.406 1.00 96.50 96 CYS A N 1
ATOM 740 C CA . CYS A 1 96 ? 8.027 11.491 -1.387 1.00 96.50 96 CYS A CA 1
ATOM 741 C C . CYS A 1 96 ? 8.513 12.575 -2.356 1.00 96.50 96 CYS A C 1
ATOM 743 O O . CYS A 1 96 ? 8.457 12.403 -3.576 1.00 96.50 96 CYS A O 1
ATOM 745 N N . PHE A 1 97 ? 9.067 13.667 -1.822 1.00 94.06 97 PHE A N 1
ATOM 746 C CA . PHE A 1 97 ? 9.608 14.752 -2.641 1.00 94.06 97 PHE A CA 1
ATOM 747 C C . PHE A 1 97 ? 10.786 14.285 -3.511 1.00 94.06 97 PHE A C 1
ATOM 749 O O . PHE A 1 97 ? 10.864 14.596 -4.705 1.00 94.06 97 PHE A O 1
ATOM 756 N N . LYS A 1 98 ? 11.697 13.489 -2.936 1.00 94.75 98 LYS A N 1
ATOM 757 C CA . LYS A 1 98 ? 12.830 12.909 -3.671 1.00 94.75 98 LYS A CA 1
ATOM 758 C C . LYS A 1 98 ? 12.354 12.018 -4.821 1.00 94.75 98 LYS A C 1
ATOM 760 O O . LYS A 1 98 ? 12.882 12.153 -5.921 1.00 94.75 98 LYS A O 1
ATOM 765 N N . LEU A 1 99 ? 11.362 11.156 -4.602 1.00 94.94 99 LEU A N 1
ATOM 766 C CA . LEU A 1 99 ? 10.790 10.281 -5.628 1.00 94.94 99 LEU A CA 1
ATOM 767 C C . LEU A 1 99 ? 10.126 11.063 -6.756 1.00 94.94 99 LEU A C 1
ATOM 769 O O . LEU A 1 99 ? 10.367 10.759 -7.920 1.00 94.94 99 LEU A O 1
ATOM 773 N N . GLN A 1 100 ? 9.347 12.097 -6.434 1.00 92.69 100 GLN A N 1
ATOM 774 C CA . GLN A 1 100 ? 8.734 12.955 -7.450 1.00 92.69 100 GLN A CA 1
ATOM 775 C C . GLN A 1 100 ? 9.789 13.614 -8.342 1.00 92.69 100 GLN A C 1
ATOM 777 O O . GLN A 1 100 ? 9.634 13.646 -9.563 1.00 92.69 100 GLN A O 1
ATOM 782 N N . ARG A 1 101 ? 10.899 14.080 -7.754 1.00 90.31 101 ARG A N 1
ATOM 783 C CA . ARG A 1 101 ? 12.016 14.642 -8.522 1.00 90.31 101 ARG A CA 1
ATOM 784 C C . ARG A 1 101 ? 12.728 13.580 -9.361 1.00 90.31 101 ARG A C 1
ATOM 786 O O . ARG A 1 101 ? 13.054 13.835 -10.516 1.00 90.31 101 ARG A O 1
ATOM 793 N N . LEU A 1 102 ? 12.959 12.398 -8.788 1.00 92.62 102 LEU A N 1
ATOM 794 C CA . LEU A 1 102 ? 13.615 11.284 -9.473 1.00 92.62 102 LEU A CA 1
ATOM 795 C C . LEU A 1 102 ? 12.774 10.724 -10.619 1.00 92.62 102 LEU A C 1
ATOM 797 O O . LEU A 1 102 ? 13.357 10.277 -11.597 1.00 92.62 102 LEU A O 1
ATOM 801 N N . LYS A 1 103 ? 11.439 10.785 -10.543 1.00 94.19 103 LYS A N 1
ATOM 802 C CA . LYS A 1 103 ? 10.520 10.270 -11.569 1.00 94.19 103 LYS A CA 1
ATOM 803 C C . LYS A 1 103 ? 10.894 10.749 -12.972 1.00 94.19 103 LYS A C 1
ATOM 805 O O . LYS A 1 103 ? 11.039 9.937 -13.877 1.00 94.19 103 LYS A O 1
ATOM 810 N N . LEU A 1 104 ? 11.075 12.060 -13.145 1.00 91.44 104 LEU A N 1
ATOM 811 C CA . LEU A 1 104 ? 11.396 12.645 -14.451 1.00 91.44 104 LEU A CA 1
ATOM 812 C C . LEU A 1 104 ? 12.778 12.211 -14.944 1.00 91.44 104 LEU A C 1
ATOM 814 O O . LEU A 1 104 ? 12.918 11.828 -16.102 1.00 91.44 104 LEU A O 1
ATOM 818 N N . THR A 1 105 ? 13.776 12.221 -14.056 1.00 92.94 105 THR A N 1
ATOM 819 C CA . THR A 1 105 ? 15.131 11.758 -14.377 1.00 92.94 105 THR A CA 1
ATOM 820 C C . THR A 1 105 ? 15.129 10.285 -14.773 1.00 92.94 105 THR A C 1
ATOM 822 O O . THR A 1 105 ? 15.732 9.933 -15.775 1.00 92.94 105 THR A O 1
ATOM 825 N N . LEU A 1 106 ? 14.398 9.438 -14.047 1.00 94.38 106 LEU A N 1
ATOM 826 C CA . LEU A 1 106 ? 14.318 8.006 -14.309 1.00 94.38 106 LEU A CA 1
ATOM 827 C C . LEU A 1 106 ? 13.662 7.712 -15.660 1.00 94.38 106 LEU A C 1
ATOM 829 O O . LEU A 1 106 ? 14.194 6.932 -16.443 1.00 94.38 106 LEU A O 1
ATOM 833 N N . ILE A 1 107 ? 12.541 8.381 -15.959 1.00 93.38 107 ILE A N 1
ATOM 834 C CA . ILE A 1 107 ? 11.877 8.277 -17.266 1.00 93.38 107 ILE A CA 1
ATOM 835 C C . ILE A 1 107 ? 12.852 8.663 -18.376 1.00 93.38 107 ILE A C 1
ATOM 837 O O . ILE A 1 107 ? 12.947 7.948 -19.372 1.00 93.38 107 ILE A O 1
ATOM 841 N N . GLN A 1 108 ? 13.568 9.777 -18.212 1.00 93.50 108 GLN A N 1
ATOM 842 C CA . GLN A 1 108 ? 14.516 10.252 -19.212 1.00 93.50 108 GLN A CA 1
ATOM 843 C C . GLN A 1 108 ? 15.657 9.251 -19.419 1.00 93.50 108 GLN A C 1
ATOM 845 O O . GLN A 1 108 ? 15.866 8.826 -20.551 1.00 93.50 108 GLN A O 1
ATOM 850 N N . THR A 1 109 ? 16.334 8.836 -18.345 1.00 94.06 109 THR A N 1
ATOM 851 C CA . THR A 1 109 ? 17.465 7.900 -18.394 1.00 94.06 109 THR A CA 1
ATOM 852 C C . THR A 1 109 ? 17.071 6.579 -19.042 1.00 94.06 109 THR A C 1
ATOM 854 O O . THR A 1 109 ? 17.663 6.202 -20.049 1.00 94.06 109 THR A O 1
ATOM 857 N N . VAL A 1 110 ? 16.015 5.922 -18.550 1.00 93.25 110 VAL A N 1
ATOM 858 C CA . VAL A 1 110 ? 15.578 4.626 -19.093 1.00 93.25 110 VAL A CA 1
ATOM 859 C C . VAL A 1 110 ? 15.170 4.759 -20.560 1.00 93.25 110 VAL A C 1
ATOM 861 O O . VAL A 1 110 ? 15.506 3.906 -21.378 1.00 93.25 110 VAL A O 1
ATOM 864 N N . THR A 1 111 ? 14.457 5.831 -20.919 1.00 91.56 111 THR A N 1
ATOM 865 C CA . THR A 1 111 ? 14.023 6.051 -22.305 1.00 91.56 111 THR A CA 1
ATOM 866 C C . THR A 1 111 ? 15.208 6.285 -23.238 1.00 91.56 111 THR A C 1
ATOM 868 O O . THR A 1 111 ? 15.215 5.772 -24.354 1.00 91.56 111 THR A O 1
ATOM 871 N N . GLU A 1 112 ? 16.190 7.076 -22.815 1.00 93.88 112 GLU A N 1
ATOM 872 C CA . GLU A 1 112 ? 17.366 7.405 -23.618 1.00 93.88 112 GLU A CA 1
ATOM 873 C C . GLU A 1 112 ? 18.270 6.182 -23.802 1.00 93.88 112 GLU A C 1
ATOM 875 O O . GLU A 1 112 ? 18.648 5.864 -24.928 1.00 93.88 112 GLU A O 1
ATOM 880 N N . GLU A 1 113 ? 18.518 5.421 -22.736 1.00 93.25 113 GLU A N 1
ATOM 881 C CA . GLU A 1 113 ? 19.252 4.157 -22.808 1.00 93.25 113 GLU A CA 1
ATOM 882 C C . GLU A 1 113 ? 18.549 3.141 -23.708 1.00 93.25 113 GLU A C 1
ATOM 884 O O . GLU A 1 113 ? 19.187 2.535 -24.569 1.00 93.25 113 GLU A O 1
ATOM 889 N N . ALA A 1 114 ? 17.231 2.979 -23.567 1.00 88.81 114 ALA A N 1
ATOM 890 C CA . ALA A 1 114 ? 16.476 2.025 -24.368 1.00 88.81 114 ALA A CA 1
ATOM 891 C C . ALA A 1 114 ? 16.437 2.415 -25.858 1.00 88.81 114 ALA A C 1
ATOM 893 O O . ALA A 1 114 ? 16.608 1.551 -26.720 1.00 88.81 114 ALA A O 1
ATOM 894 N N . LYS A 1 115 ? 16.304 3.711 -26.173 1.00 90.00 115 LYS A N 1
ATOM 895 C CA . LYS A 1 115 ? 16.415 4.223 -27.551 1.00 90.00 115 LYS A CA 1
ATOM 896 C C . LYS A 1 115 ? 17.806 4.008 -28.130 1.00 90.00 115 LYS A C 1
ATOM 898 O O . LYS A 1 115 ? 17.926 3.467 -29.221 1.00 90.00 115 LYS A O 1
ATOM 903 N N . ASN A 1 116 ? 18.863 4.360 -27.399 1.00 93.50 116 ASN A N 1
ATOM 904 C CA . ASN A 1 116 ? 20.243 4.154 -27.855 1.00 93.50 116 ASN A CA 1
ATOM 905 C C . ASN A 1 116 ? 20.530 2.665 -28.112 1.00 93.50 116 ASN A C 1
ATOM 907 O O . ASN A 1 116 ? 21.169 2.293 -29.102 1.00 93.50 116 ASN A O 1
ATOM 911 N N . SER A 1 117 ? 19.998 1.804 -27.244 1.00 92.19 117 SER A N 1
ATOM 912 C CA . SER A 1 117 ? 20.053 0.348 -27.362 1.00 92.19 117 SER A CA 1
ATOM 913 C C . SER A 1 117 ? 19.360 -0.139 -28.646 1.00 92.19 117 SER A C 1
ATOM 915 O O . SER A 1 117 ? 19.944 -0.918 -29.405 1.00 92.19 117 SER A O 1
ATOM 917 N N . TRP A 1 118 ? 18.151 0.347 -28.951 1.00 92.25 118 TRP A N 1
ATOM 918 C CA . TRP A 1 118 ? 17.448 0.010 -30.195 1.00 92.25 118 TRP A CA 1
ATOM 919 C C . TRP A 1 118 ? 18.133 0.580 -31.439 1.00 92.25 118 TRP A C 1
ATOM 921 O O . TRP A 1 118 ? 18.321 -0.142 -32.412 1.00 92.25 118 TRP A O 1
ATOM 931 N N . GLN A 1 119 ? 18.577 1.834 -31.408 1.00 93.56 119 GLN A N 1
ATOM 932 C CA . GLN A 1 119 ? 19.258 2.481 -32.533 1.00 93.56 119 GLN A CA 1
ATOM 933 C C . GLN A 1 119 ? 20.546 1.752 -32.920 1.00 93.56 119 GLN A C 1
ATOM 935 O O . GLN A 1 119 ? 20.813 1.555 -34.104 1.00 93.56 119 GLN A O 1
ATOM 940 N N . THR A 1 120 ? 21.302 1.263 -31.935 1.00 94.69 120 THR A N 1
ATOM 941 C CA . THR A 1 120 ? 22.497 0.438 -32.175 1.00 94.69 120 THR A CA 1
ATOM 942 C C . THR A 1 120 ? 22.146 -0.869 -32.901 1.00 94.69 120 THR A C 1
ATOM 944 O O . THR A 1 120 ? 22.832 -1.272 -33.846 1.00 94.69 120 THR A O 1
ATOM 947 N N . ARG A 1 121 ? 21.040 -1.520 -32.514 1.00 92.94 121 ARG A N 1
ATOM 948 C CA . ARG A 1 121 ? 20.531 -2.723 -33.198 1.00 92.94 121 ARG A CA 1
ATOM 949 C C . ARG A 1 121 ? 20.021 -2.401 -34.597 1.00 92.94 121 ARG A C 1
ATOM 951 O O . ARG A 1 121 ? 20.354 -3.104 -35.545 1.00 92.94 121 ARG A O 1
ATOM 958 N N . ALA A 1 122 ? 19.276 -1.310 -34.752 1.00 91.62 122 ALA A N 1
ATOM 959 C CA . ALA A 1 122 ? 18.759 -0.852 -36.035 1.00 91.62 122 ALA A CA 1
ATOM 960 C C . ALA A 1 122 ? 19.888 -0.548 -37.034 1.00 91.62 122 ALA A C 1
ATOM 962 O O . ALA A 1 122 ? 19.781 -0.925 -38.201 1.00 91.62 122 ALA A O 1
ATOM 963 N N . GLU A 1 123 ? 20.993 0.052 -36.583 1.00 93.88 123 GLU A N 1
ATOM 964 C CA . GLU A 1 123 ? 22.181 0.271 -37.417 1.00 93.88 123 GLU A CA 1
ATOM 965 C C . GLU A 1 123 ? 22.879 -1.056 -37.763 1.00 93.88 123 GLU A C 1
ATOM 967 O O . GLU A 1 123 ? 23.297 -1.267 -38.899 1.00 93.88 123 GLU A O 1
ATOM 972 N N . THR A 1 124 ? 22.922 -2.014 -36.834 1.00 93.50 124 THR A N 1
ATOM 973 C CA . THR A 1 124 ? 23.440 -3.366 -37.116 1.00 93.50 124 THR A CA 1
ATOM 974 C C . THR A 1 124 ? 22.592 -4.083 -38.176 1.00 93.50 124 THR A C 1
ATOM 976 O O . THR A 1 124 ? 23.123 -4.703 -39.104 1.00 93.50 124 THR A O 1
ATOM 979 N N . ILE A 1 125 ? 21.264 -3.958 -38.093 1.00 91.62 125 ILE A N 1
ATOM 980 C CA . ILE A 1 125 ? 20.322 -4.486 -39.086 1.00 91.62 125 ILE A CA 1
ATOM 981 C C . ILE A 1 125 ? 20.531 -3.798 -40.441 1.00 91.62 125 ILE A C 1
ATOM 983 O O . ILE A 1 125 ? 20.590 -4.479 -41.468 1.00 91.62 125 ILE A O 1
ATOM 987 N N . LYS A 1 126 ? 20.693 -2.471 -40.452 1.00 92.38 126 LYS A N 1
ATOM 988 C CA . LYS A 1 126 ? 20.999 -1.678 -41.649 1.00 92.38 126 LYS A CA 1
ATOM 989 C C . LYS A 1 126 ? 22.237 -2.194 -42.372 1.00 92.38 126 LYS A C 1
ATOM 991 O O . LYS A 1 126 ? 22.148 -2.549 -43.546 1.00 92.38 126 LYS A O 1
ATOM 996 N N . GLU A 1 127 ? 23.363 -2.274 -41.670 1.00 91.06 127 GLU A N 1
ATOM 997 C CA . GLU A 1 127 ? 24.650 -2.688 -42.237 1.00 91.06 127 GLU A CA 1
ATOM 998 C C . GLU A 1 127 ? 24.601 -4.119 -42.792 1.00 91.06 127 GLU A C 1
ATOM 1000 O O . GLU A 1 127 ? 25.183 -4.424 -43.835 1.00 91.06 127 GLU A O 1
ATOM 1005 N N . LYS A 1 128 ? 23.857 -5.012 -42.133 1.00 90.94 128 LYS A N 1
ATOM 1006 C CA . LYS A 1 128 ? 23.734 -6.415 -42.547 1.00 90.94 128 LYS A CA 1
ATOM 1007 C C . LYS A 1 128 ? 22.819 -6.601 -43.762 1.00 90.94 128 LYS A C 1
ATOM 1009 O O . LYS A 1 128 ? 23.147 -7.351 -44.691 1.00 90.94 128 LYS A O 1
ATOM 1014 N N . TRP A 1 129 ? 21.666 -5.938 -43.760 1.00 89.50 129 TRP A N 1
ATOM 1015 C CA . TRP A 1 129 ? 20.559 -6.258 -44.665 1.00 89.50 129 TRP A CA 1
ATOM 1016 C C . TRP A 1 129 ? 20.311 -5.218 -45.753 1.00 89.50 129 TRP A C 1
ATOM 1018 O O . TRP A 1 129 ? 19.850 -5.584 -46.832 1.00 89.50 129 TRP A O 1
ATOM 1028 N N . PHE A 1 130 ? 20.666 -3.958 -45.515 1.00 89.75 130 PHE A N 1
ATOM 1029 C CA . PHE A 1 130 ? 20.351 -2.838 -46.405 1.00 89.75 130 PHE A CA 1
ATOM 1030 C C . PHE A 1 130 ? 21.587 -2.179 -47.035 1.00 89.75 130 PHE A C 1
ATOM 1032 O O . PHE A 1 130 ? 21.449 -1.278 -47.862 1.00 89.75 130 PHE A O 1
ATOM 1039 N N . VAL A 1 131 ? 22.791 -2.653 -46.703 1.00 89.12 131 VAL A N 1
ATOM 1040 C CA . VAL A 1 131 ? 24.058 -2.211 -47.304 1.00 89.12 131 VAL A CA 1
ATOM 1041 C C . VAL A 1 131 ? 24.759 -3.392 -47.982 1.00 89.12 131 VAL A C 1
ATOM 1043 O O . VAL A 1 131 ? 24.865 -4.492 -47.429 1.00 89.12 131 VAL A O 1
ATOM 1046 N N . ASP A 1 132 ? 25.215 -3.194 -49.217 1.00 85.12 132 ASP A N 1
ATOM 1047 C CA . ASP A 1 132 ? 26.123 -4.123 -49.889 1.00 85.12 132 ASP A CA 1
ATOM 1048 C C . ASP A 1 132 ? 27.532 -3.984 -49.293 1.00 85.12 132 ASP A C 1
ATOM 1050 O O . ASP A 1 132 ? 28.136 -2.915 -49.346 1.00 85.12 132 ASP A O 1
ATOM 1054 N N . GLN A 1 133 ? 28.072 -5.060 -48.721 1.00 81.06 133 GLN A N 1
ATOM 1055 C CA . GLN A 1 133 ? 29.374 -5.039 -48.047 1.00 81.06 133 GLN A CA 1
ATOM 1056 C C . GLN A 1 133 ? 30.555 -4.861 -49.019 1.00 81.06 133 GLN A C 1
ATOM 1058 O O . GLN A 1 133 ? 31.595 -4.338 -48.626 1.00 81.06 133 GLN A O 1
ATOM 1063 N N . ALA A 1 134 ? 30.405 -5.260 -50.286 1.00 80.56 134 ALA A N 1
ATOM 1064 C CA . ALA A 1 134 ? 31.447 -5.134 -51.300 1.00 80.56 134 ALA A CA 1
ATOM 1065 C C . ALA A 1 134 ? 31.452 -3.743 -51.947 1.00 80.56 134 ALA A C 1
ATOM 1067 O O . ALA A 1 134 ? 32.520 -3.190 -52.205 1.00 80.56 134 ALA A O 1
ATOM 1068 N N . SER A 1 135 ? 30.272 -3.171 -52.204 1.00 81.25 135 SER A N 1
ATOM 1069 C CA . SER A 1 135 ? 30.154 -1.904 -52.938 1.00 81.25 135 SER A CA 1
ATOM 1070 C C . SER A 1 135 ? 29.728 -0.707 -52.086 1.00 81.25 135 SER A C 1
ATOM 1072 O O . SER A 1 135 ? 29.680 0.405 -52.605 1.00 81.25 135 SER A O 1
ATOM 1074 N N . ARG A 1 136 ? 29.371 -0.919 -50.812 1.00 82.75 136 ARG A N 1
ATOM 1075 C CA . ARG A 1 136 ? 28.755 0.073 -49.905 1.00 82.75 136 ARG A CA 1
ATOM 1076 C C . ARG A 1 136 ? 27.496 0.747 -50.462 1.00 82.75 136 ARG A C 1
ATOM 1078 O O . ARG A 1 136 ? 27.076 1.785 -49.958 1.00 82.75 136 ARG A O 1
ATOM 1085 N N . ASN A 1 137 ? 26.875 0.160 -51.485 1.00 82.88 137 ASN A N 1
ATOM 1086 C CA . ASN A 1 137 ? 25.658 0.708 -52.074 1.00 82.88 137 ASN A CA 1
ATOM 1087 C C . ASN A 1 137 ? 24.430 0.244 -51.281 1.00 82.88 137 ASN A C 1
ATOM 1089 O O . ASN A 1 137 ? 24.442 -0.864 -50.735 1.00 82.88 137 ASN A O 1
ATOM 1093 N N . PRO A 1 138 ? 23.353 1.047 -51.243 1.00 82.81 138 PRO A N 1
ATOM 1094 C CA . PRO A 1 138 ? 22.078 0.597 -50.709 1.00 82.81 138 PRO A CA 1
ATOM 1095 C C . PRO A 1 138 ? 21.593 -0.649 -51.456 1.00 82.81 138 PRO A C 1
ATOM 1097 O O . PRO A 1 138 ? 21.546 -0.663 -52.688 1.00 82.81 138 PRO A O 1
ATOM 1100 N N . LYS A 1 139 ? 21.199 -1.678 -50.709 1.00 86.00 139 LYS A N 1
ATOM 1101 C CA . LYS A 1 139 ? 20.490 -2.853 -51.224 1.00 86.00 139 LYS A CA 1
ATOM 1102 C C . LYS A 1 139 ? 19.168 -3.016 -50.478 1.00 86.00 139 LYS A C 1
ATOM 1104 O O . LYS A 1 139 ? 18.971 -2.444 -49.408 1.00 86.00 139 LYS A O 1
ATOM 1109 N N . GLY A 1 140 ? 18.250 -3.785 -51.046 1.00 82.31 140 GLY A N 1
ATOM 1110 C CA . GLY A 1 140 ? 17.018 -4.163 -50.362 1.00 82.31 140 GLY A CA 1
ATOM 1111 C C . GLY A 1 140 ? 16.996 -5.643 -49.999 1.00 82.31 140 GLY A C 1
ATOM 1112 O O . GLY A 1 140 ? 17.753 -6.438 -50.558 1.00 82.31 140 GLY A O 1
ATOM 1113 N N . VAL A 1 141 ? 16.105 -6.016 -49.081 1.00 82.75 141 VAL A N 1
ATOM 1114 C CA . VAL A 1 141 ? 15.877 -7.421 -48.723 1.00 82.75 141 VAL A CA 1
ATOM 1115 C C . VAL A 1 141 ? 14.959 -8.047 -49.769 1.00 82.75 141 VAL A C 1
ATOM 1117 O O . VAL A 1 141 ? 13.772 -7.718 -49.867 1.00 82.75 141 VAL A O 1
ATOM 1120 N N . ASN A 1 142 ? 15.531 -8.935 -50.578 1.00 80.62 142 ASN A N 1
ATOM 1121 C CA . ASN A 1 142 ? 14.827 -9.643 -51.642 1.00 80.62 142 ASN A CA 1
ATOM 1122 C C . ASN A 1 142 ? 13.982 -10.796 -51.087 1.00 80.62 142 ASN A C 1
ATOM 1124 O O . ASN A 1 142 ? 14.208 -11.264 -49.976 1.00 80.62 142 ASN A O 1
ATOM 1128 N N . LEU A 1 143 ? 13.031 -11.288 -51.890 1.00 72.12 143 LEU A N 1
ATOM 1129 C CA . LEU A 1 143 ? 12.080 -12.340 -51.502 1.00 72.12 143 LEU A CA 1
ATOM 1130 C C . LEU A 1 143 ? 12.708 -13.563 -50.789 1.00 72.12 143 LEU A C 1
ATOM 1132 O O . LEU A 1 143 ? 12.174 -13.942 -49.750 1.00 72.12 143 LEU A O 1
ATOM 1136 N N . PRO A 1 144 ? 13.828 -14.148 -51.271 1.00 76.31 144 PRO A N 1
ATOM 1137 C CA . PRO A 1 144 ? 14.437 -15.329 -50.643 1.00 76.31 144 PRO A CA 1
ATOM 1138 C C . PRO A 1 144 ? 15.023 -15.058 -49.252 1.00 76.31 144 PRO A C 1
ATOM 1140 O O . PRO A 1 144 ? 15.143 -15.964 -48.436 1.00 76.31 144 PRO A O 1
ATOM 1143 N N . ASP A 1 145 ? 15.385 -13.804 -48.987 1.00 81.06 145 ASP A N 1
ATOM 1144 C CA . ASP A 1 145 ? 16.044 -13.363 -47.761 1.00 81.06 145 ASP A CA 1
ATOM 1145 C C . ASP A 1 145 ? 15.049 -12.832 -46.716 1.00 81.06 145 ASP A C 1
ATOM 1147 O O . ASP A 1 145 ? 15.421 -12.633 -45.558 1.00 81.06 145 ASP A O 1
ATOM 1151 N N . LYS A 1 146 ? 13.781 -12.611 -47.104 1.00 78.81 146 LYS A N 1
ATOM 1152 C CA . LYS A 1 146 ? 12.750 -12.004 -46.245 1.00 78.81 146 LYS A CA 1
ATOM 1153 C C . LYS A 1 146 ? 12.487 -12.811 -44.980 1.00 78.81 146 LYS A C 1
ATOM 1155 O O . LYS A 1 146 ? 12.449 -12.230 -43.904 1.00 78.81 146 LYS A O 1
ATOM 1160 N N . GLU A 1 147 ? 12.334 -14.127 -45.087 1.00 73.75 147 GLU A N 1
ATOM 1161 C CA . GLU A 1 147 ? 12.040 -14.986 -43.930 1.00 73.75 147 GLU A CA 1
ATOM 1162 C C . GLU A 1 147 ? 13.177 -14.954 -42.902 1.00 73.75 147 GLU A C 1
ATOM 1164 O O . GLU A 1 147 ? 12.954 -14.744 -41.711 1.00 73.75 147 GLU A O 1
ATOM 1169 N N . ARG A 1 148 ? 14.423 -15.031 -43.380 1.00 83.50 148 ARG A N 1
ATOM 1170 C CA . ARG A 1 148 ? 15.608 -14.915 -42.527 1.00 83.50 148 ARG 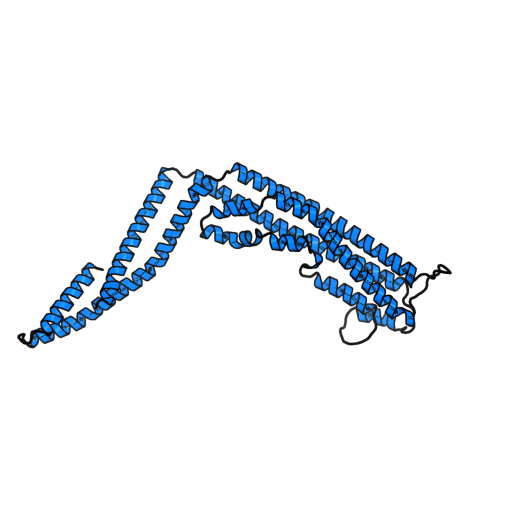A CA 1
ATOM 1171 C C . ARG A 1 148 ? 15.749 -13.516 -41.920 1.00 83.50 148 ARG A C 1
ATOM 1173 O O . ARG A 1 148 ? 16.178 -13.390 -40.776 1.00 83.50 148 ARG A O 1
ATOM 1180 N N . PHE A 1 149 ? 15.408 -12.467 -42.668 1.00 83.81 149 PHE A N 1
ATOM 1181 C CA . PHE A 1 149 ? 15.379 -11.100 -42.151 1.00 83.81 149 PHE A CA 1
ATOM 1182 C C . PHE A 1 149 ? 14.354 -10.945 -41.024 1.00 83.81 149 PHE A C 1
ATOM 1184 O O . PHE A 1 149 ? 14.689 -10.386 -39.984 1.00 83.81 149 PHE A O 1
ATOM 1191 N N . ILE A 1 150 ? 13.145 -11.484 -41.202 1.00 77.00 150 ILE A N 1
ATOM 1192 C CA . ILE A 1 150 ? 12.081 -11.469 -40.190 1.00 77.00 150 ILE A CA 1
ATOM 1193 C C . ILE A 1 150 ? 12.532 -12.198 -38.924 1.00 77.00 150 ILE A C 1
ATOM 1195 O O . ILE A 1 150 ? 12.363 -11.669 -37.830 1.00 77.00 150 ILE A O 1
ATOM 1199 N N . GLN A 1 151 ? 13.153 -13.374 -39.062 1.00 78.38 151 GLN A N 1
ATOM 1200 C CA . GLN A 1 151 ? 13.681 -14.109 -37.914 1.00 78.38 151 GLN A CA 1
ATOM 1201 C C . GLN A 1 151 ? 14.697 -13.269 -37.128 1.00 78.38 151 GLN A C 1
ATOM 1203 O O . GLN A 1 151 ? 14.557 -13.117 -35.918 1.00 78.38 151 GLN A O 1
ATOM 1208 N N . VAL A 1 152 ? 15.678 -12.672 -37.815 1.00 84.56 152 VAL A N 1
ATOM 1209 C CA . VAL A 1 152 ? 16.679 -11.810 -37.166 1.00 84.56 152 VAL A CA 1
ATOM 1210 C C . VAL A 1 152 ? 16.021 -10.592 -36.518 1.00 84.56 152 VAL A C 1
ATOM 1212 O O . VAL A 1 152 ? 16.402 -10.205 -35.421 1.00 84.56 152 VAL A O 1
ATOM 1215 N N . LEU A 1 153 ? 15.028 -9.985 -37.167 1.00 81.25 153 LEU A N 1
ATOM 1216 C CA . LEU A 1 153 ? 14.314 -8.845 -36.603 1.00 81.25 153 LEU A CA 1
ATOM 1217 C C . LEU A 1 153 ? 13.577 -9.213 -35.307 1.00 81.25 153 LEU A C 1
ATOM 1219 O O . LEU A 1 153 ? 13.632 -8.446 -34.350 1.00 81.25 153 LEU A O 1
ATOM 1223 N N . ASN A 1 154 ? 12.932 -10.380 -35.263 1.00 76.50 154 ASN A N 1
ATOM 1224 C CA . ASN A 1 154 ? 12.277 -10.881 -34.054 1.00 76.50 154 ASN A CA 1
ATOM 1225 C C . ASN A 1 154 ? 13.289 -11.119 -32.927 1.00 76.50 154 ASN A C 1
ATOM 1227 O O . ASN A 1 154 ? 13.086 -10.633 -31.820 1.00 76.50 154 ASN A O 1
ATOM 1231 N N . GLU A 1 155 ? 14.413 -11.776 -33.223 1.00 81.19 155 GLU A N 1
ATOM 1232 C CA . GLU A 1 155 ? 15.490 -12.010 -32.249 1.00 81.19 155 GLU A CA 1
ATOM 1233 C C . GLU A 1 155 ? 16.042 -10.690 -31.668 1.00 81.19 155 GLU A C 1
ATOM 1235 O O . GLU A 1 155 ? 16.306 -10.586 -30.466 1.00 81.19 155 GLU A O 1
ATOM 1240 N N . GLU A 1 156 ? 16.181 -9.653 -32.499 1.00 84.56 156 GLU A N 1
ATOM 1241 C CA . GLU A 1 156 ? 16.638 -8.327 -32.066 1.00 84.56 156 GLU A CA 1
ATOM 1242 C C . GLU A 1 156 ? 15.589 -7.577 -31.234 1.00 84.56 156 GLU A C 1
ATOM 1244 O O . GLU A 1 156 ? 15.947 -6.869 -30.289 1.00 84.56 156 GLU A O 1
ATOM 1249 N N . LEU A 1 157 ? 14.299 -7.736 -31.544 1.00 79.44 157 LEU A N 1
ATOM 1250 C CA . LEU A 1 157 ? 13.203 -7.154 -30.761 1.00 79.44 157 LEU A CA 1
ATOM 1251 C C . LEU A 1 157 ? 13.057 -7.834 -29.398 1.00 79.44 157 LEU A C 1
ATOM 1253 O O . LEU A 1 157 ? 12.934 -7.136 -28.391 1.00 79.44 157 LEU A O 1
ATOM 1257 N N . ASP A 1 158 ? 13.162 -9.161 -29.343 1.00 78.56 158 ASP A N 1
ATOM 1258 C CA . ASP A 1 158 ? 13.204 -9.915 -28.087 1.00 78.56 158 ASP A CA 1
ATOM 1259 C C . ASP A 1 158 ? 14.400 -9.466 -27.237 1.00 78.56 158 ASP A C 1
ATOM 1261 O O . ASP A 1 158 ? 14.270 -9.163 -26.048 1.00 78.56 158 ASP A O 1
ATOM 1265 N N . SER A 1 159 ? 15.567 -9.313 -27.867 1.00 82.69 159 SER A N 1
ATOM 1266 C CA . SER A 1 159 ? 16.776 -8.815 -27.207 1.00 82.69 159 SER A CA 1
ATOM 1267 C C . SER A 1 159 ? 16.632 -7.371 -26.713 1.00 82.69 159 SER A C 1
ATOM 1269 O O . SER A 1 159 ? 17.165 -7.026 -25.656 1.00 82.69 159 SER A O 1
ATOM 1271 N N . ALA A 1 160 ? 15.930 -6.508 -27.454 1.00 82.81 160 ALA A N 1
ATOM 1272 C CA . ALA A 1 160 ? 15.631 -5.139 -27.035 1.00 82.81 160 ALA A CA 1
ATOM 1273 C C . ALA A 1 160 ? 14.651 -5.110 -25.850 1.00 82.81 160 ALA A C 1
ATOM 1275 O O . ALA A 1 160 ? 14.837 -4.329 -24.918 1.00 82.81 160 ALA A O 1
ATOM 1276 N N . SER A 1 161 ? 13.656 -5.999 -25.851 1.00 81.81 161 SER A N 1
ATOM 1277 C CA . SER A 1 161 ? 12.710 -6.179 -24.748 1.00 81.81 161 SER A CA 1
ATOM 1278 C C . SER A 1 161 ? 13.414 -6.622 -23.461 1.00 81.81 161 SER A C 1
ATOM 1280 O O . SER A 1 161 ? 13.189 -6.040 -22.399 1.00 81.81 161 SER A O 1
ATOM 1282 N N . ILE A 1 162 ? 14.307 -7.613 -23.552 1.00 83.56 162 ILE A N 1
ATOM 1283 C CA . ILE A 1 162 ? 15.112 -8.084 -22.414 1.00 83.56 162 ILE A CA 1
ATOM 1284 C C . ILE A 1 162 ? 15.990 -6.948 -21.875 1.00 83.56 162 ILE A C 1
ATOM 1286 O O . ILE A 1 162 ? 15.999 -6.700 -20.670 1.00 83.56 162 ILE A O 1
ATOM 1290 N N . ALA A 1 163 ? 16.678 -6.220 -22.761 1.00 86.88 163 ALA A N 1
ATOM 1291 C CA . ALA A 1 163 ? 17.525 -5.097 -22.366 1.00 86.88 163 ALA A CA 1
ATOM 1292 C C . ALA A 1 163 ? 16.730 -3.983 -21.666 1.00 86.88 163 ALA A C 1
ATOM 1294 O O . ALA A 1 163 ? 17.174 -3.464 -20.648 1.00 86.88 163 ALA A O 1
ATOM 1295 N N . LEU A 1 164 ? 15.530 -3.648 -22.155 1.00 86.62 164 LEU A N 1
ATOM 1296 C CA . LEU A 1 164 ? 14.648 -2.691 -21.483 1.00 86.62 164 LEU A CA 1
ATOM 1297 C C . LEU A 1 164 ? 14.263 -3.170 -20.072 1.00 86.62 164 LEU A C 1
ATOM 1299 O O . LEU A 1 164 ? 14.257 -2.371 -19.135 1.00 86.62 164 LEU A O 1
ATOM 1303 N N . GLY A 1 165 ? 13.955 -4.460 -19.916 1.00 86.88 165 GLY A N 1
ATOM 1304 C CA . GLY A 1 165 ? 13.641 -5.063 -18.621 1.00 86.88 165 GLY A CA 1
ATOM 1305 C C . GLY A 1 165 ? 14.784 -4.944 -17.608 1.00 86.88 165 GLY A C 1
ATOM 1306 O O . GLY A 1 165 ? 14.540 -4.524 -16.475 1.00 86.88 165 GLY A O 1
ATOM 1307 N N . GLU A 1 166 ? 16.017 -5.257 -18.015 1.00 89.69 166 GLU A N 1
ATOM 1308 C CA . GLU A 1 166 ? 17.198 -5.116 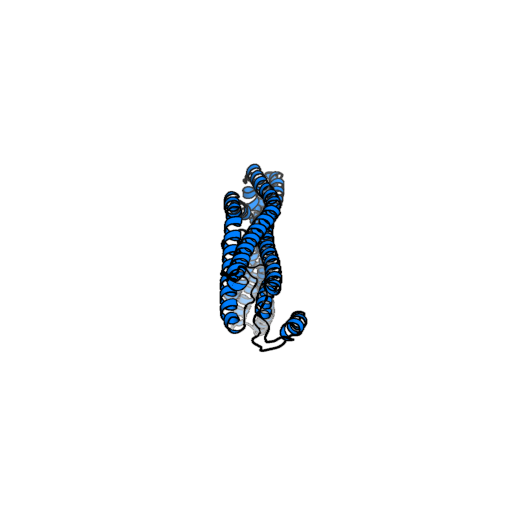-17.150 1.00 89.69 166 GLU A CA 1
ATOM 1309 C C . GLU A 1 166 ? 17.505 -3.644 -16.841 1.00 89.69 166 GLU A C 1
ATOM 1311 O O . GLU A 1 166 ? 17.673 -3.305 -15.671 1.00 89.69 166 GLU A O 1
ATOM 1316 N N . ASN A 1 167 ? 17.447 -2.741 -17.829 1.00 91.19 167 ASN A N 1
ATOM 1317 C CA . ASN A 1 167 ? 17.659 -1.306 -17.598 1.00 91.19 167 ASN A CA 1
ATOM 1318 C C . ASN A 1 167 ? 16.658 -0.736 -16.578 1.00 91.19 167 ASN A C 1
ATOM 1320 O O . ASN A 1 167 ? 17.030 0.029 -15.687 1.00 91.19 167 ASN A O 1
ATOM 1324 N N . LEU A 1 168 ? 15.379 -1.120 -16.680 1.00 91.69 168 LEU A N 1
ATOM 1325 C CA . LEU A 1 168 ? 14.344 -0.736 -15.715 1.00 91.69 168 LEU A CA 1
ATOM 1326 C C . LEU A 1 168 ? 14.648 -1.281 -14.316 1.00 91.69 168 LEU A C 1
ATOM 1328 O O . LEU A 1 168 ? 14.540 -0.551 -13.333 1.00 91.69 168 LEU A O 1
ATOM 1332 N N . LYS A 1 169 ? 15.029 -2.555 -14.217 1.00 92.94 169 LYS A N 1
ATOM 1333 C CA . LYS A 1 169 ? 15.361 -3.203 -12.945 1.00 92.94 169 LYS A CA 1
ATOM 1334 C C . LYS A 1 169 ? 16.547 -2.519 -12.266 1.00 92.94 169 LYS A C 1
ATOM 1336 O O . LYS A 1 169 ? 16.441 -2.164 -11.095 1.00 92.94 169 LYS A O 1
ATOM 1341 N N . GLU A 1 170 ? 17.642 -2.292 -12.989 1.00 94.19 170 GLU A N 1
ATOM 1342 C CA . GLU A 1 170 ? 18.819 -1.571 -12.487 1.00 94.19 170 GLU A CA 1
ATOM 1343 C C . GLU A 1 170 ? 18.448 -0.156 -12.030 1.00 94.19 170 GLU A C 1
ATOM 1345 O O . GLU A 1 170 ? 18.799 0.266 -10.927 1.00 94.19 170 GLU A O 1
ATOM 1350 N N . SER A 1 171 ? 17.625 0.531 -12.822 1.00 94.12 171 SER A N 1
ATOM 1351 C CA . SER A 1 171 ? 17.089 1.858 -12.514 1.00 94.12 171 SER A CA 1
ATOM 1352 C C . SER A 1 171 ? 16.246 1.901 -11.229 1.00 94.12 171 SER A C 1
ATOM 1354 O O . SER A 1 171 ? 16.252 2.909 -10.517 1.00 94.12 171 SER A O 1
ATOM 1356 N N . PHE A 1 172 ? 15.547 0.817 -10.876 1.00 95.50 172 PHE A N 1
ATOM 1357 C CA . PHE A 1 172 ? 14.765 0.730 -9.638 1.00 95.50 172 PHE A CA 1
ATOM 1358 C C . PHE A 1 172 ? 15.571 0.297 -8.404 1.00 95.50 172 PHE A C 1
ATOM 1360 O O . PHE A 1 172 ? 15.105 0.525 -7.284 1.00 95.50 172 PHE A O 1
ATOM 1367 N N . GLN A 1 173 ? 16.779 -0.261 -8.547 1.00 94.44 173 GLN A N 1
ATOM 1368 C CA . GLN A 1 173 ? 17.573 -0.723 -7.396 1.00 94.44 173 GLN A CA 1
ATOM 1369 C C . GLN A 1 173 ? 17.828 0.365 -6.336 1.00 94.44 173 GLN A C 1
ATOM 1371 O O . GLN A 1 173 ? 17.624 0.094 -5.147 1.00 94.44 173 GLN A O 1
ATOM 1376 N N . PRO A 1 174 ? 18.204 1.614 -6.692 1.00 93.19 174 PRO A N 1
ATOM 1377 C CA . PRO A 1 174 ? 18.399 2.664 -5.695 1.00 93.19 174 PRO A CA 1
ATOM 1378 C C . PRO A 1 174 ? 17.106 3.019 -4.955 1.00 93.19 174 PRO A C 1
ATOM 1380 O O . PRO A 1 174 ? 17.144 3.373 -3.777 1.00 93.19 174 PRO A O 1
ATOM 1383 N N . ILE A 1 175 ? 15.954 2.920 -5.626 1.00 94.81 175 ILE A N 1
ATOM 1384 C CA . ILE A 1 175 ? 14.640 3.151 -5.016 1.00 94.81 175 ILE A CA 1
ATOM 1385 C C . ILE A 1 175 ? 14.336 2.036 -4.016 1.00 94.81 175 ILE A C 1
ATOM 1387 O O . ILE A 1 175 ? 13.998 2.321 -2.869 1.00 94.81 175 ILE A O 1
ATOM 1391 N N . GLN A 1 176 ? 14.545 0.779 -4.406 1.00 93.31 176 GLN A N 1
ATOM 1392 C CA . GLN A 1 176 ? 14.353 -0.375 -3.532 1.00 93.31 176 GLN A CA 1
ATOM 1393 C C . GLN A 1 176 ? 15.219 -0.299 -2.267 1.00 93.31 176 GLN A C 1
ATOM 1395 O O . GLN A 1 176 ? 14.705 -0.477 -1.162 1.00 93.31 176 GLN A O 1
ATOM 1400 N N . ALA A 1 177 ? 16.508 0.023 -2.412 1.00 92.62 177 ALA A N 1
ATOM 1401 C CA . ALA A 1 177 ? 17.421 0.171 -1.281 1.00 92.62 177 ALA A CA 1
ATOM 1402 C C . ALA A 1 177 ? 16.974 1.290 -0.325 1.00 92.62 177 ALA A C 1
ATOM 1404 O O . ALA A 1 177 ? 17.028 1.141 0.892 1.00 92.62 177 ALA A O 1
ATOM 1405 N N . GLN A 1 178 ? 16.493 2.413 -0.862 1.00 92.06 178 GLN A N 1
ATOM 1406 C CA . GLN A 1 178 ? 15.997 3.518 -0.041 1.00 92.06 178 GLN A CA 1
ATOM 1407 C C . GLN A 1 178 ? 14.683 3.168 0.667 1.00 92.06 178 GLN A C 1
ATOM 1409 O O . GLN A 1 178 ? 14.538 3.510 1.834 1.00 92.06 178 GLN A O 1
ATOM 1414 N N . LEU A 1 179 ? 13.767 2.441 0.019 1.00 92.62 179 LEU A N 1
ATOM 1415 C CA . LEU A 1 179 ? 12.531 1.964 0.652 1.00 92.62 179 LEU A CA 1
ATOM 1416 C C . LEU A 1 179 ? 12.804 1.082 1.872 1.00 92.62 179 LEU A C 1
ATOM 1418 O O . LEU A 1 179 ? 12.119 1.207 2.882 1.00 92.62 179 LEU A O 1
ATOM 1422 N N . GLN A 1 180 ? 13.825 0.225 1.808 1.00 91.12 180 GLN A N 1
ATOM 1423 C CA . GLN A 1 180 ? 14.238 -0.590 2.956 1.00 91.12 180 GLN A CA 1
ATOM 1424 C C . GLN A 1 180 ? 14.721 0.275 4.131 1.00 91.12 180 GLN A C 1
ATOM 1426 O O . GLN A 1 180 ? 14.423 -0.024 5.287 1.00 91.12 180 GLN A O 1
ATOM 1431 N N . LEU A 1 181 ? 15.421 1.377 3.842 1.00 93.38 181 LEU A N 1
ATOM 1432 C CA . LEU A 1 181 ? 15.911 2.310 4.861 1.00 93.38 181 LEU A CA 1
ATOM 1433 C C . LEU A 1 181 ? 14.800 3.129 5.524 1.00 93.38 181 LEU A C 1
ATOM 1435 O O . LEU A 1 181 ? 15.013 3.628 6.626 1.00 93.38 181 LEU A O 1
ATOM 1439 N N . LEU A 1 182 ? 13.629 3.260 4.893 1.00 93.06 182 LEU A N 1
ATOM 1440 C CA . LEU A 1 182 ? 12.495 3.962 5.496 1.00 93.06 182 LEU A CA 1
ATOM 1441 C C . LEU A 1 182 ? 11.887 3.204 6.671 1.00 93.06 182 LEU A C 1
ATOM 1443 O O . LEU A 1 182 ? 11.177 3.819 7.443 1.00 93.06 182 LEU A O 1
ATOM 1447 N N . GLN A 1 183 ? 12.165 1.906 6.842 1.00 91.12 183 GLN A N 1
ATOM 1448 C CA . GLN A 1 183 ? 11.640 1.125 7.969 1.00 91.12 183 GLN A CA 1
ATOM 1449 C C . GLN A 1 183 ? 10.108 1.213 8.090 1.00 91.12 183 GLN A C 1
ATOM 1451 O O . GLN A 1 183 ? 9.573 1.439 9.173 1.00 91.12 183 GLN A O 1
ATOM 1456 N N . LEU A 1 184 ? 9.394 0.994 6.978 1.00 93.00 184 LEU A N 1
ATOM 1457 C CA . LEU A 1 184 ? 7.925 1.039 6.933 1.00 93.00 184 LEU A CA 1
ATOM 1458 C C . LEU A 1 184 ? 7.241 0.063 7.905 1.00 93.00 184 LEU A C 1
ATOM 1460 O O . LEU A 1 184 ? 6.093 0.283 8.269 1.00 93.00 184 LEU A O 1
ATOM 1464 N N . SER A 1 185 ? 7.949 -0.953 8.411 1.00 91.69 185 SER A N 1
ATOM 1465 C CA . SER A 1 185 ? 7.465 -1.794 9.515 1.00 91.69 185 SER A CA 1
ATOM 1466 C C . SER A 1 185 ? 7.115 -0.987 10.771 1.00 91.69 185 SER A C 1
ATOM 1468 O O . SER A 1 185 ? 6.209 -1.363 11.497 1.00 91.69 185 SER A O 1
ATOM 1470 N N . LYS A 1 186 ? 7.749 0.171 10.995 1.00 94.00 186 LYS A N 1
ATOM 1471 C CA . LYS A 1 186 ? 7.380 1.074 12.092 1.00 94.00 186 LYS A CA 1
ATOM 1472 C C . LYS A 1 186 ? 5.959 1.614 11.963 1.00 94.00 186 LYS A C 1
ATOM 1474 O O . LYS A 1 186 ? 5.392 2.033 12.964 1.00 94.00 186 LYS A O 1
ATOM 1479 N N . VAL A 1 187 ? 5.391 1.670 10.759 1.00 95.81 187 VAL A N 1
ATOM 1480 C CA . VAL A 1 187 ? 3.984 2.053 10.571 1.00 95.81 187 VAL A CA 1
ATOM 1481 C C . VAL A 1 187 ? 3.091 0.976 11.181 1.00 95.81 187 VAL A C 1
ATOM 1483 O O . VAL A 1 187 ? 2.212 1.305 11.972 1.00 95.81 187 VAL A O 1
ATOM 1486 N N . GLN A 1 188 ? 3.399 -0.299 10.914 1.00 93.88 188 GLN A N 1
ATOM 1487 C CA . GLN A 1 188 ? 2.728 -1.445 11.532 1.00 93.88 188 GLN A CA 1
ATOM 1488 C C . GLN A 1 188 ? 2.825 -1.397 13.059 1.00 93.88 188 GLN A C 1
ATOM 1490 O O . GLN A 1 188 ? 1.803 -1.491 13.726 1.00 93.88 188 GLN A O 1
ATOM 1495 N N . ASP A 1 189 ? 4.021 -1.149 13.603 1.00 94.50 189 ASP A N 1
ATOM 1496 C CA . ASP A 1 189 ? 4.227 -1.098 15.057 1.00 94.50 189 ASP A CA 1
ATOM 1497 C C . ASP A 1 189 ? 3.308 -0.071 15.749 1.00 94.50 189 ASP A C 1
ATOM 1499 O O . ASP A 1 189 ? 2.911 -0.275 16.892 1.00 94.50 189 ASP A O 1
ATOM 1503 N N . HIS A 1 190 ? 2.977 1.042 15.078 1.00 96.25 190 HIS A N 1
ATOM 1504 C CA . HIS A 1 190 ? 2.063 2.058 15.616 1.00 96.25 190 HIS A CA 1
ATOM 1505 C C . HIS A 1 190 ? 0.591 1.738 15.334 1.00 96.25 190 HIS A C 1
ATOM 1507 O O . HIS A 1 190 ? -0.258 2.081 16.155 1.00 96.25 190 HIS A O 1
ATOM 1513 N N . LEU A 1 191 ? 0.284 1.089 14.205 1.00 95.31 191 LEU A N 1
ATOM 1514 C CA . LEU A 1 191 ? -1.057 0.570 13.918 1.00 95.31 191 LEU A CA 1
ATOM 1515 C C . LEU A 1 191 ? -1.472 -0.459 14.974 1.00 95.31 191 LEU A C 1
ATOM 1517 O O . LEU A 1 191 ? -2.587 -0.389 15.476 1.00 95.31 191 LEU A O 1
ATOM 1521 N N . ASP A 1 192 ? -0.551 -1.324 15.397 1.00 94.38 192 ASP A N 1
ATOM 1522 C CA . ASP A 1 192 ? -0.785 -2.348 16.423 1.00 94.38 192 ASP A CA 1
ATOM 1523 C C . ASP A 1 192 ? -1.089 -1.765 17.819 1.00 94.38 192 ASP A C 1
ATOM 1525 O O . ASP A 1 192 ? -1.517 -2.492 18.717 1.00 94.38 192 ASP A O 1
ATOM 1529 N N . LEU A 1 193 ? -0.884 -0.455 18.022 1.00 95.88 193 LEU A N 1
ATOM 1530 C CA . LEU A 1 193 ? -1.269 0.248 19.251 1.00 95.88 193 LEU A CA 1
ATOM 1531 C C . LEU A 1 193 ? -2.735 0.691 19.250 1.00 95.88 193 LEU A C 1
ATOM 1533 O O . LEU A 1 193 ? -3.228 1.121 20.292 1.00 95.88 193 LEU A O 1
ATOM 1537 N N . LEU A 1 194 ? -3.409 0.672 18.099 1.00 95.25 194 LEU A N 1
ATOM 1538 C CA . LEU A 1 194 ? -4.806 1.070 17.981 1.00 95.25 194 LEU A CA 1
ATOM 1539 C C . LEU A 1 194 ? -5.743 -0.063 18.427 1.00 95.25 194 LEU A C 1
ATOM 1541 O O . LEU A 1 194 ? -5.370 -1.231 18.520 1.00 95.25 194 LEU A O 1
ATOM 1545 N N . ASP A 1 195 ? -6.995 0.286 18.717 1.00 93.56 195 ASP A N 1
ATOM 1546 C CA . ASP A 1 195 ? -8.041 -0.717 18.896 1.00 93.56 195 ASP A CA 1
ATOM 1547 C C . ASP A 1 195 ? -8.435 -1.351 17.548 1.00 93.56 195 ASP A C 1
ATOM 1549 O O . ASP A 1 195 ? -8.228 -0.778 16.478 1.00 93.56 195 ASP A O 1
ATOM 1553 N N . ALA A 1 196 ? -9.041 -2.540 17.599 1.00 89.81 196 ALA A N 1
ATOM 1554 C CA . ALA A 1 196 ? -9.348 -3.329 16.406 1.00 89.81 196 ALA A CA 1
ATOM 1555 C C . ALA A 1 196 ? -10.246 -2.600 15.390 1.00 89.81 196 ALA A C 1
ATOM 1557 O O . ALA A 1 196 ? -10.093 -2.808 14.186 1.00 89.81 196 ALA A O 1
ATOM 1558 N N . GLN A 1 197 ? -11.164 -1.742 15.852 1.00 90.31 197 GLN A N 1
ATOM 1559 C CA . GLN A 1 197 ? -12.023 -0.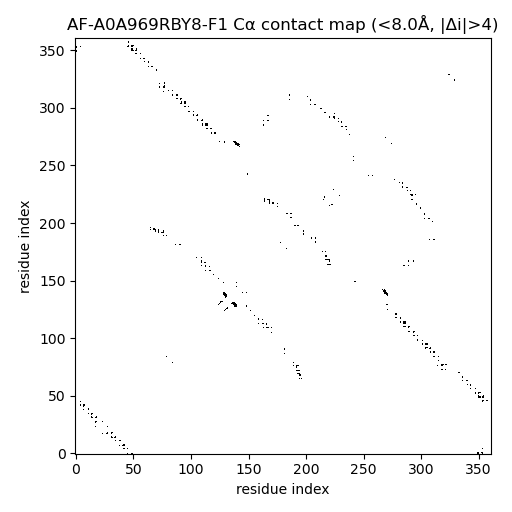979 14.951 1.00 90.31 197 GLN A CA 1
ATOM 1560 C C . GLN A 1 197 ? -11.184 0.029 14.172 1.00 90.31 197 GLN A C 1
ATOM 1562 O O . GLN A 1 197 ? -11.244 0.058 12.945 1.00 90.31 197 GLN A O 1
ATOM 1567 N N . ARG A 1 198 ? -10.354 0.806 14.866 1.00 90.69 198 ARG A N 1
ATOM 1568 C CA . ARG A 1 198 ? -9.462 1.770 14.220 1.00 90.69 198 ARG A CA 1
ATOM 1569 C C . ARG A 1 198 ? -8.446 1.088 13.308 1.00 90.69 198 ARG A C 1
ATOM 1571 O O . ARG A 1 198 ? -8.229 1.571 12.205 1.00 90.69 198 ARG A O 1
ATOM 1578 N N . CYS A 1 199 ? -7.900 -0.068 13.689 1.00 90.75 199 CYS A N 1
ATOM 1579 C CA . CYS A 1 199 ? -7.053 -0.863 12.792 1.00 90.75 199 CYS A CA 1
ATOM 1580 C C . CYS A 1 199 ? -7.767 -1.210 11.477 1.00 90.75 199 CYS A C 1
ATOM 1582 O O . CYS A 1 199 ? -7.165 -1.096 10.412 1.00 90.75 199 CYS A O 1
ATOM 1584 N N . SER A 1 200 ? -9.054 -1.575 11.536 1.00 90.69 200 SER A N 1
ATOM 1585 C CA . SER A 1 200 ? -9.833 -1.928 10.340 1.00 90.69 200 SER A CA 1
ATOM 1586 C C . SER A 1 200 ? -10.051 -0.754 9.377 1.00 90.69 200 SER A C 1
ATOM 1588 O O . SER A 1 200 ? -10.159 -0.966 8.170 1.00 90.69 200 SER A O 1
ATOM 1590 N N . GLU A 1 201 ? -10.041 0.491 9.872 1.00 93.31 201 GLU A N 1
ATOM 1591 C CA . GLU A 1 201 ? -10.091 1.698 9.028 1.00 93.31 201 GLU A CA 1
ATOM 1592 C C . GLU A 1 201 ? -8.839 1.814 8.137 1.00 93.31 201 GLU A C 1
ATOM 1594 O O . GLU A 1 201 ? -8.907 2.363 7.035 1.00 93.31 201 GLU A O 1
ATOM 1599 N N . TYR A 1 202 ? -7.715 1.234 8.573 1.00 93.62 202 TYR A N 1
ATOM 1600 C CA . TYR A 1 202 ? -6.434 1.226 7.865 1.00 93.62 202 TYR A CA 1
ATOM 1601 C C . TYR A 1 202 ? -6.113 -0.118 7.190 1.00 93.62 202 TYR A C 1
ATOM 1603 O O . TYR A 1 202 ? -4.983 -0.320 6.746 1.00 93.62 202 TYR A O 1
ATOM 1611 N N . GLU A 1 203 ? -7.089 -1.017 7.020 1.00 90.75 203 GLU A N 1
ATOM 1612 C CA . GLU A 1 203 ? -6.904 -2.298 6.315 1.00 90.75 203 GLU A CA 1
ATOM 1613 C C . GLU A 1 203 ? -6.255 -2.156 4.917 1.00 90.75 203 GLU A C 1
ATOM 1615 O O . GLU A 1 203 ? -5.359 -2.943 4.581 1.00 90.75 203 GLU A O 1
ATOM 1620 N N . PRO A 1 204 ? -6.599 -1.136 4.097 1.00 90.19 204 PRO A N 1
ATOM 1621 C CA . PRO A 1 204 ? -5.916 -0.917 2.822 1.00 90.19 204 PRO A CA 1
ATOM 1622 C C . PRO A 1 204 ? -4.420 -0.601 2.981 1.00 90.19 204 PRO A C 1
ATOM 1624 O O . PRO A 1 204 ? -3.614 -1.036 2.158 1.00 90.19 204 PRO A O 1
ATOM 1627 N N . LEU A 1 205 ? -4.046 0.133 4.035 1.00 92.38 205 LEU A N 1
ATOM 1628 C CA . LEU A 1 205 ? -2.653 0.445 4.357 1.00 92.38 205 LEU A CA 1
ATOM 1629 C C . LEU A 1 205 ? -1.925 -0.796 4.892 1.00 92.38 205 LEU A C 1
ATOM 1631 O O . LEU A 1 205 ? -0.819 -1.086 4.452 1.00 92.38 205 LEU A O 1
ATOM 1635 N N . LEU A 1 206 ? -2.553 -1.583 5.768 1.00 88.81 206 LEU A N 1
ATOM 1636 C CA . LEU A 1 206 ? -2.003 -2.859 6.249 1.00 88.81 206 LEU A CA 1
ATOM 1637 C C . LEU A 1 206 ? -1.677 -3.803 5.085 1.00 88.81 206 LEU A C 1
ATOM 1639 O O . LEU A 1 206 ? -0.583 -4.366 5.000 1.00 88.81 206 LEU A O 1
ATOM 1643 N N . SER A 1 207 ? -2.601 -3.902 4.130 1.00 88.75 207 SER A N 1
ATOM 1644 C CA . SER A 1 207 ? -2.409 -4.689 2.912 1.00 88.75 207 SER A CA 1
ATOM 1645 C C . SER A 1 207 ? -1.247 -4.169 2.054 1.00 88.75 207 SER A C 1
ATOM 1647 O O . SER A 1 207 ? -0.518 -4.967 1.462 1.00 88.75 207 SER A O 1
ATOM 1649 N N . SER A 1 208 ? -1.045 -2.847 1.983 1.00 88.75 208 SER A N 1
ATOM 1650 C CA . SER A 1 208 ? 0.016 -2.228 1.176 1.00 88.75 208 SER A CA 1
ATOM 1651 C C . SER A 1 208 ? 1.390 -2.214 1.861 1.00 88.75 208 SER A C 1
ATOM 1653 O O . SER A 1 208 ? 2.412 -2.210 1.170 1.00 88.75 208 SER A O 1
ATOM 1655 N N . LEU A 1 209 ? 1.439 -2.297 3.196 1.00 89.00 209 LEU A N 1
ATOM 1656 C CA . LEU A 1 209 ? 2.671 -2.460 3.977 1.00 89.00 209 LEU A CA 1
ATOM 1657 C C . LEU A 1 209 ? 3.343 -3.821 3.744 1.00 89.00 209 LEU A C 1
ATOM 1659 O O . LEU A 1 209 ? 4.542 -3.964 3.998 1.00 89.00 209 LEU A O 1
ATOM 1663 N N . ASN A 1 210 ? 2.627 -4.806 3.191 1.00 86.75 210 ASN A N 1
ATOM 1664 C CA . ASN A 1 210 ? 3.250 -6.004 2.645 1.00 86.75 210 ASN A CA 1
ATOM 1665 C C . ASN A 1 210 ? 3.993 -5.679 1.335 1.00 86.75 210 ASN A C 1
ATOM 1667 O O . ASN A 1 210 ? 3.486 -5.825 0.219 1.00 86.75 210 ASN A O 1
ATOM 1671 N N . LEU A 1 211 ? 5.251 -5.268 1.486 1.00 89.19 211 LEU A N 1
ATOM 1672 C CA . LEU A 1 211 ? 6.092 -4.821 0.378 1.00 89.19 211 LEU A CA 1
ATOM 1673 C C . LEU A 1 211 ? 6.492 -5.942 -0.589 1.00 89.19 211 LEU A C 1
ATOM 1675 O O . LEU A 1 211 ? 7.093 -5.642 -1.617 1.00 89.19 211 LEU A O 1
ATOM 1679 N N . SER A 1 212 ? 6.188 -7.218 -0.316 1.00 89.31 212 SER A N 1
ATOM 1680 C CA . SER A 1 212 ? 6.607 -8.334 -1.176 1.00 89.31 212 SER A CA 1
ATOM 1681 C C . SER A 1 212 ? 6.127 -8.165 -2.616 1.00 89.31 212 SER A C 1
ATOM 1683 O O . SER A 1 212 ? 6.906 -8.350 -3.550 1.00 89.31 212 SER A O 1
ATOM 1685 N N . HIS A 1 213 ? 4.872 -7.755 -2.812 1.00 88.81 213 HIS A N 1
ATOM 1686 C CA . HIS A 1 213 ? 4.329 -7.545 -4.153 1.00 88.81 213 HIS A CA 1
ATOM 1687 C C . HIS A 1 213 ? 4.938 -6.311 -4.840 1.00 88.81 213 HIS A C 1
ATOM 1689 O O . HIS A 1 213 ? 5.245 -6.352 -6.032 1.00 88.81 213 HIS A O 1
ATOM 1695 N N . LEU A 1 214 ? 5.177 -5.231 -4.089 1.00 91.81 214 LEU A N 1
ATOM 1696 C CA . LEU A 1 214 ? 5.845 -4.034 -4.602 1.00 91.81 214 LEU A CA 1
ATOM 1697 C C . LEU A 1 214 ? 7.293 -4.333 -5.014 1.00 91.81 214 LEU A C 1
ATOM 1699 O O . LEU A 1 214 ? 7.700 -3.983 -6.118 1.00 91.81 214 LEU A O 1
ATOM 1703 N N . TYR A 1 215 ? 8.063 -5.018 -4.167 1.00 93.31 215 TYR A N 1
ATOM 1704 C CA . TYR A 1 215 ? 9.438 -5.399 -4.481 1.00 93.31 215 TYR A CA 1
ATOM 1705 C C . TYR A 1 215 ? 9.510 -6.315 -5.693 1.00 93.31 215 TYR A C 1
ATOM 1707 O O . TYR A 1 215 ? 10.346 -6.092 -6.562 1.00 93.31 215 TYR A O 1
ATOM 1715 N N . LEU A 1 216 ? 8.586 -7.267 -5.817 1.00 92.31 216 LEU A N 1
ATOM 1716 C CA . LEU A 1 216 ? 8.508 -8.129 -6.990 1.00 92.31 216 LEU A CA 1
ATOM 1717 C C . LEU A 1 216 ? 8.234 -7.328 -8.276 1.00 92.31 216 LEU A C 1
ATOM 1719 O O . LEU A 1 216 ? 8.856 -7.575 -9.308 1.00 92.31 216 LEU A O 1
ATOM 1723 N N . LYS A 1 217 ? 7.359 -6.317 -8.203 1.00 91.50 217 LYS A N 1
ATOM 1724 C CA . LYS A 1 217 ? 7.077 -5.380 -9.302 1.00 91.50 217 LYS A CA 1
ATOM 1725 C C . LYS A 1 217 ? 8.269 -4.490 -9.680 1.00 91.50 217 LYS A C 1
ATOM 1727 O O . LYS A 1 217 ? 8.338 -4.068 -10.836 1.00 91.50 217 LYS A O 1
ATOM 1732 N N . LEU A 1 218 ? 9.163 -4.179 -8.739 1.00 92.44 218 LEU A N 1
ATOM 1733 C CA . LEU A 1 218 ? 10.395 -3.412 -8.976 1.00 92.44 218 LEU A CA 1
ATOM 1734 C C . LEU A 1 218 ? 11.533 -4.295 -9.508 1.00 92.44 218 LEU A C 1
ATOM 1736 O O . LEU A 1 218 ? 12.289 -3.858 -10.369 1.00 92.44 218 LEU A O 1
ATOM 1740 N N . GLU A 1 219 ? 11.633 -5.535 -9.027 1.00 92.06 219 GLU A N 1
ATOM 1741 C CA . GLU A 1 219 ? 12.646 -6.511 -9.443 1.00 92.06 219 GLU A CA 1
ATOM 1742 C C . GLU A 1 219 ? 12.357 -7.081 -10.836 1.00 92.06 219 GLU A C 1
ATOM 1744 O O . GLU A 1 219 ? 13.276 -7.329 -11.617 1.00 92.06 219 GLU A O 1
ATOM 1749 N N . LYS A 1 220 ? 11.074 -7.280 -11.161 1.00 88.56 220 LYS A N 1
ATOM 1750 C CA . LYS A 1 220 ? 10.611 -7.838 -12.439 1.00 88.56 220 LYS A CA 1
ATOM 1751 C C . LYS A 1 220 ? 9.661 -6.871 -13.152 1.00 88.56 220 LYS A C 1
ATOM 1753 O O . LYS A 1 220 ? 8.507 -7.218 -13.409 1.00 88.56 220 LYS A O 1
ATOM 1758 N N . PRO A 1 221 ? 10.108 -5.653 -13.500 1.00 84.38 221 PRO A N 1
ATOM 1759 C CA . PRO A 1 221 ? 9.227 -4.599 -13.998 1.00 84.38 221 PRO A CA 1
ATOM 1760 C C . PRO A 1 221 ? 8.483 -5.002 -15.276 1.00 84.38 221 PRO A C 1
ATOM 1762 O O . PRO A 1 221 ? 7.307 -4.682 -15.433 1.00 84.38 221 PRO A O 1
ATOM 1765 N N . TYR A 1 222 ? 9.139 -5.782 -16.133 1.00 76.25 222 TYR A N 1
ATOM 1766 C CA . TYR A 1 222 ? 8.586 -6.249 -17.400 1.00 76.25 222 TYR A CA 1
ATOM 1767 C C . TYR A 1 222 ? 7.598 -7.419 -17.263 1.00 76.25 222 TYR A C 1
ATOM 1769 O O . TYR A 1 222 ? 6.763 -7.625 -18.134 1.00 76.25 222 TYR A O 1
ATOM 1777 N N . SER A 1 223 ? 7.654 -8.184 -16.166 1.00 80.56 223 SER A N 1
ATOM 1778 C CA . SER A 1 223 ? 6.695 -9.270 -15.905 1.00 80.56 223 SER A CA 1
ATOM 1779 C C . SER A 1 223 ? 5.361 -8.763 -15.346 1.00 80.56 223 SER A C 1
ATOM 1781 O O . SER A 1 223 ? 4.378 -9.496 -15.362 1.00 80.56 223 SER A O 1
ATOM 1783 N N . TYR A 1 224 ? 5.325 -7.520 -14.855 1.00 82.50 224 TYR A N 1
ATOM 1784 C CA . TYR A 1 224 ? 4.156 -6.896 -14.226 1.00 82.50 224 TYR A CA 1
ATOM 1785 C C . TYR A 1 224 ? 3.780 -5.604 -14.946 1.00 82.50 224 TYR A C 1
ATOM 1787 O O . TYR A 1 224 ? 3.860 -4.505 -14.395 1.00 82.50 224 TYR A O 1
ATOM 1795 N N . LEU A 1 225 ? 3.427 -5.723 -16.215 1.00 81.06 225 LEU A N 1
ATOM 1796 C CA . LEU A 1 225 ? 3.112 -4.570 -17.040 1.00 81.06 225 LEU A CA 1
ATOM 1797 C C . LEU A 1 225 ? 1.869 -3.812 -16.525 1.00 81.06 225 LEU A C 1
ATOM 1799 O O . LEU A 1 225 ? 0.883 -4.456 -16.169 1.00 81.06 225 LEU A O 1
ATOM 1803 N N . PRO A 1 226 ? 1.903 -2.465 -16.465 1.00 83.06 226 PRO A N 1
ATOM 1804 C CA . PRO A 1 226 ? 0.735 -1.661 -16.111 1.00 83.06 226 PRO A CA 1
ATOM 1805 C C . PRO A 1 226 ? -0.409 -1.818 -17.116 1.00 83.06 226 PRO A C 1
ATOM 1807 O O . PRO A 1 226 ? -0.175 -2.044 -18.311 1.00 83.06 226 PRO A O 1
ATOM 1810 N N . ASP A 1 227 ? -1.640 -1.603 -16.659 1.00 74.88 227 ASP A N 1
ATOM 1811 C CA . ASP A 1 227 ? -2.817 -1.611 -17.526 1.00 74.88 227 ASP A CA 1
ATOM 1812 C C . ASP A 1 227 ? -2.661 -0.611 -18.685 1.00 74.88 227 ASP A C 1
ATOM 1814 O O . ASP A 1 227 ? -2.151 0.499 -18.536 1.00 74.88 227 ASP A O 1
ATOM 1818 N N . GLY A 1 228 ? -3.065 -1.023 -19.889 1.00 65.81 228 GLY A N 1
ATOM 1819 C CA . GLY A 1 228 ? -2.948 -0.208 -21.104 1.00 65.81 228 GLY A CA 1
ATOM 1820 C C . GLY A 1 228 ? -1.617 -0.333 -21.856 1.00 65.81 228 GLY A C 1
ATOM 1821 O O . GLY A 1 228 ? -1.575 -0.014 -23.045 1.00 65.81 228 GLY A O 1
ATOM 1822 N N . THR A 1 229 ? -0.562 -0.893 -21.253 1.00 69.12 229 THR A N 1
ATOM 1823 C CA . THR A 1 229 ? 0.687 -1.204 -21.985 1.00 69.12 229 THR A CA 1
ATOM 1824 C C . THR A 1 229 ? 0.540 -2.394 -22.938 1.00 69.12 229 THR A C 1
ATOM 1826 O O . THR A 1 229 ? 1.248 -2.467 -23.942 1.00 69.12 229 THR A O 1
ATOM 1829 N N . GLN A 1 230 ? -0.448 -3.267 -22.716 1.00 68.19 230 GLN A N 1
ATOM 1830 C CA . GLN A 1 230 ? -0.774 -4.359 -23.637 1.00 68.19 230 GLN A CA 1
ATOM 1831 C C . GLN A 1 230 ? -1.132 -3.841 -25.037 1.00 68.19 230 GLN A C 1
ATOM 1833 O O . GLN A 1 230 ? -0.753 -4.445 -26.034 1.00 68.19 230 GLN A O 1
ATOM 1838 N N . ASN A 1 231 ? -1.794 -2.685 -25.138 1.00 64.75 231 ASN A N 1
ATOM 1839 C CA . ASN A 1 231 ? -2.093 -2.066 -26.431 1.00 64.75 231 ASN A CA 1
ATOM 1840 C C . ASN A 1 231 ? -0.822 -1.591 -27.152 1.00 64.75 231 ASN A C 1
ATOM 1842 O O . ASN A 1 231 ? -0.776 -1.611 -28.380 1.00 64.75 231 ASN A O 1
ATOM 1846 N N . LEU A 1 232 ? 0.219 -1.201 -26.409 1.00 64.50 232 LEU A N 1
ATOM 1847 C CA . LEU A 1 232 ? 1.516 -0.812 -26.968 1.00 64.50 232 LEU A CA 1
ATOM 1848 C C . LEU A 1 232 ? 2.286 -2.034 -27.478 1.00 64.50 232 LEU A C 1
ATOM 1850 O O . LEU A 1 232 ? 2.815 -1.997 -28.588 1.00 64.50 232 LEU A O 1
ATOM 1854 N N . LEU A 1 233 ? 2.269 -3.138 -26.725 1.00 66.06 233 LEU A N 1
ATOM 1855 C CA . LEU A 1 233 ? 2.815 -4.421 -27.180 1.00 66.06 233 LEU A CA 1
ATOM 1856 C C . LEU A 1 233 ? 2.073 -4.948 -28.408 1.00 66.06 233 LEU A C 1
ATOM 1858 O O . LEU A 1 233 ? 2.703 -5.328 -29.389 1.00 66.06 233 LEU A O 1
ATOM 1862 N N . ASN A 1 234 ? 0.741 -4.886 -28.399 1.00 66.75 234 ASN A N 1
ATOM 1863 C CA . ASN A 1 234 ? -0.083 -5.256 -29.546 1.00 66.75 234 ASN A CA 1
ATOM 1864 C C . ASN A 1 234 ? 0.179 -4.332 -30.741 1.00 66.75 234 ASN A C 1
ATOM 1866 O O . ASN A 1 234 ? 0.122 -4.780 -31.880 1.00 66.75 234 ASN A O 1
ATOM 1870 N N . THR A 1 235 ? 0.505 -3.056 -30.504 1.00 63.50 235 THR A N 1
ATOM 1871 C CA . THR A 1 235 ? 0.930 -2.146 -31.571 1.00 63.50 235 THR A CA 1
ATOM 1872 C C . THR A 1 235 ? 2.242 -2.638 -32.166 1.00 63.50 235 THR A C 1
ATOM 1874 O O . THR A 1 235 ? 2.268 -2.885 -33.363 1.00 63.50 235 THR A O 1
ATOM 1877 N N . ALA A 1 236 ? 3.282 -2.887 -31.366 1.00 58.50 236 ALA A N 1
ATOM 1878 C CA . ALA A 1 236 ? 4.560 -3.417 -31.854 1.00 58.50 236 ALA A CA 1
ATOM 1879 C C . ALA A 1 236 ? 4.410 -4.770 -32.583 1.00 58.50 236 ALA A C 1
ATOM 1881 O O . ALA A 1 236 ? 4.957 -4.941 -33.671 1.00 58.50 236 ALA A O 1
ATOM 1882 N N . ALA A 1 237 ? 3.594 -5.685 -32.052 1.00 63.69 237 ALA A N 1
ATOM 1883 C CA . ALA A 1 237 ? 3.249 -6.946 -32.707 1.00 63.69 237 ALA A CA 1
ATOM 1884 C C . ALA A 1 237 ? 2.514 -6.715 -34.038 1.00 63.69 237 ALA A C 1
ATOM 1886 O O . ALA A 1 237 ? 2.879 -7.296 -35.053 1.00 63.69 237 ALA A O 1
ATOM 1887 N N . SER A 1 238 ? 1.558 -5.781 -34.086 1.00 63.53 238 SER A N 1
ATOM 1888 C CA . SER A 1 238 ? 0.887 -5.406 -35.336 1.00 63.53 238 SER A CA 1
ATOM 1889 C C . SER A 1 238 ? 1.839 -4.747 -36.342 1.00 63.53 238 SER A C 1
ATOM 1891 O O . SER A 1 238 ? 1.625 -4.845 -37.544 1.00 63.53 238 SER A O 1
ATOM 1893 N N . LEU A 1 239 ? 2.898 -4.063 -35.888 1.00 59.62 239 LEU A N 1
ATOM 1894 C CA . LEU A 1 239 ? 3.935 -3.504 -36.762 1.00 59.62 239 LEU A CA 1
ATOM 1895 C C . LEU A 1 239 ? 4.823 -4.595 -37.356 1.00 59.62 239 LEU A C 1
ATOM 1897 O O . LEU A 1 239 ? 5.205 -4.493 -38.519 1.00 59.62 239 LEU A O 1
ATOM 1901 N N . LEU A 1 240 ? 5.110 -5.644 -36.585 1.00 56.69 240 LEU A N 1
ATOM 1902 C CA . LEU A 1 240 ? 5.747 -6.853 -37.097 1.00 56.69 240 LEU A CA 1
ATOM 1903 C C . LEU A 1 240 ? 4.845 -7.558 -38.112 1.00 56.69 240 LEU A C 1
ATOM 1905 O O . LEU A 1 240 ? 5.305 -7.873 -39.205 1.00 56.69 240 LEU A O 1
ATOM 1909 N N . GLU A 1 241 ? 3.548 -7.693 -37.824 1.00 56.91 241 GLU A N 1
ATOM 1910 C CA . GLU A 1 241 ? 2.571 -8.235 -38.777 1.00 56.91 241 GLU A CA 1
ATOM 1911 C C . GLU A 1 241 ? 2.495 -7.405 -40.071 1.00 56.91 241 GLU A C 1
ATOM 1913 O O . GLU A 1 241 ? 2.381 -7.967 -41.159 1.00 56.91 241 GLU A O 1
ATOM 1918 N N . LYS A 1 242 ? 2.643 -6.071 -39.997 1.00 52.94 242 LYS A N 1
ATOM 1919 C CA . LYS A 1 242 ? 2.745 -5.194 -41.184 1.00 52.94 242 LYS A CA 1
ATOM 1920 C C . LYS A 1 242 ? 3.981 -5.485 -42.049 1.00 52.94 242 LYS A C 1
ATOM 1922 O O . LYS A 1 242 ? 3.961 -5.149 -43.232 1.00 52.94 242 LYS A O 1
ATOM 1927 N N . LEU A 1 243 ? 5.047 -6.064 -41.486 1.00 48.81 243 LEU A N 1
ATOM 1928 C CA . LEU A 1 243 ? 6.250 -6.486 -42.217 1.00 48.81 243 LEU A CA 1
ATOM 1929 C C . LEU A 1 243 ? 6.129 -7.915 -42.773 1.00 48.81 243 LEU A C 1
ATOM 1931 O O . LEU A 1 243 ? 6.772 -8.237 -43.776 1.00 48.81 243 LEU A O 1
ATOM 1935 N N . THR A 1 244 ? 5.317 -8.768 -42.144 1.00 47.88 244 THR A N 1
ATOM 1936 C CA . THR A 1 244 ? 5.163 -10.187 -42.486 1.00 47.88 244 THR A CA 1
ATOM 1937 C C . THR A 1 244 ? 3.860 -10.441 -43.246 1.00 47.88 244 THR A C 1
ATOM 1939 O O . THR A 1 244 ? 2.847 -10.838 -42.678 1.00 47.88 244 THR A O 1
ATOM 1942 N N . ASP A 1 245 ? 3.879 -10.254 -44.562 1.00 43.69 245 ASP A N 1
ATOM 1943 C CA . ASP A 1 245 ? 2.765 -10.641 -45.435 1.00 43.69 245 ASP A CA 1
ATOM 1944 C C . ASP A 1 245 ? 2.713 -12.173 -45.629 1.00 43.69 245 ASP A C 1
ATOM 1946 O O . ASP A 1 245 ? 3.128 -12.716 -46.655 1.00 43.69 245 ASP A O 1
ATOM 1950 N N . GLN A 1 246 ? 2.198 -12.901 -44.638 1.00 38.56 246 GLN A N 1
ATOM 1951 C CA . GLN A 1 246 ? 1.546 -14.188 -44.886 1.00 38.56 246 GLN A CA 1
ATOM 1952 C C . GLN A 1 246 ? 0.085 -14.067 -44.460 1.00 38.56 246 GLN A C 1
ATOM 1954 O O . GLN A 1 246 ? -0.244 -14.006 -43.280 1.00 38.56 246 GLN A O 1
ATOM 1959 N N . GLY A 1 247 ? -0.802 -13.960 -45.449 1.00 42.84 247 GLY A N 1
ATOM 1960 C CA . GLY A 1 247 ? -2.217 -13.727 -45.215 1.00 42.84 247 GLY A CA 1
ATOM 1961 C C . GLY A 1 247 ? -2.897 -14.850 -44.432 1.00 42.84 247 GLY A C 1
ATOM 1962 O O . GLY A 1 247 ? -2.909 -15.988 -44.886 1.00 42.84 247 GLY A O 1
ATOM 1963 N N . PHE A 1 248 ? -3.571 -14.490 -43.335 1.00 29.11 248 PHE A N 1
ATOM 1964 C CA . PHE A 1 248 ? -4.898 -14.999 -42.972 1.00 29.11 248 PHE A CA 1
ATOM 1965 C C . PHE A 1 248 ? -5.563 -14.094 -41.902 1.00 29.11 248 PHE A C 1
ATOM 1967 O O . PHE A 1 248 ? -5.026 -13.891 -40.824 1.00 29.11 248 PHE A O 1
ATOM 1974 N N . LEU A 1 249 ? -6.771 -13.611 -42.234 1.00 30.95 249 LEU A N 1
ATOM 1975 C CA . LEU A 1 249 ? -7.863 -13.049 -41.404 1.00 30.95 249 LEU A CA 1
ATOM 1976 C C . LEU A 1 249 ? -7.820 -11.609 -40.808 1.00 30.95 249 LEU A C 1
ATOM 1978 O O . LEU A 1 249 ? -7.282 -11.336 -39.749 1.00 30.95 249 LEU A O 1
ATOM 1982 N N . VAL A 1 250 ? -8.622 -10.759 -41.476 1.00 34.91 250 VAL A N 1
ATOM 1983 C CA . VAL A 1 250 ? -9.671 -9.822 -40.988 1.00 34.91 250 VAL A CA 1
ATOM 1984 C C . VAL A 1 250 ? -9.338 -8.705 -39.977 1.00 34.91 250 VAL A C 1
ATOM 1986 O O . VAL A 1 250 ? -9.323 -8.900 -38.771 1.00 34.91 250 VAL A O 1
ATOM 1989 N N . GLY A 1 251 ? -9.370 -7.464 -40.483 1.00 34.50 251 GLY A N 1
ATOM 1990 C CA . GLY A 1 251 ? -9.738 -6.258 -39.724 1.00 34.50 251 GLY A CA 1
ATOM 1991 C C . GLY A 1 251 ? -9.388 -4.965 -40.470 1.00 34.50 251 GLY A C 1
ATOM 1992 O O . GLY A 1 251 ? -8.279 -4.820 -40.968 1.00 34.50 251 GLY A O 1
ATOM 1993 N N . ASN A 1 252 ? -10.329 -4.028 -40.626 1.00 44.09 252 ASN A N 1
ATOM 1994 C CA . ASN A 1 252 ? -10.082 -2.733 -41.277 1.00 44.09 252 ASN A CA 1
ATOM 1995 C C . ASN A 1 252 ? -9.320 -1.789 -40.330 1.00 44.09 252 ASN A C 1
ATOM 1997 O O . ASN A 1 252 ? -9.936 -1.064 -39.555 1.00 44.09 252 ASN A O 1
ATOM 2001 N N . THR A 1 253 ? -7.992 -1.770 -40.414 1.00 43.16 253 THR A N 1
ATOM 2002 C CA . THR A 1 253 ? -7.121 -0.795 -39.733 1.00 43.16 253 THR A CA 1
ATOM 2003 C C . THR A 1 253 ? -6.339 0.061 -40.742 1.00 43.16 253 THR A C 1
ATOM 2005 O O . THR A 1 253 ? -6.191 -0.336 -41.903 1.00 43.16 253 THR A O 1
ATOM 2008 N N . PRO A 1 254 ? -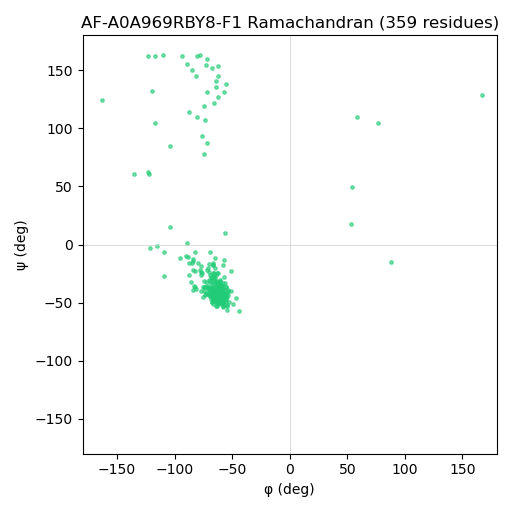5.785 1.221 -40.325 1.00 43.41 254 PRO A N 1
ATOM 2009 C CA . PRO A 1 254 ? -4.898 2.066 -41.143 1.00 43.41 254 PRO A CA 1
ATOM 2010 C C . PRO A 1 254 ? -3.719 1.305 -41.782 1.00 43.41 254 PRO A C 1
ATOM 2012 O O . PRO A 1 254 ? -3.215 1.695 -42.833 1.00 43.41 254 PRO A O 1
ATOM 2015 N N . ALA A 1 255 ? -3.348 0.162 -41.196 1.00 38.50 255 ALA A N 1
ATOM 2016 C CA . ALA A 1 255 ? -2.401 -0.816 -41.725 1.00 38.50 255 ALA A CA 1
ATOM 2017 C C . ALA A 1 255 ? -2.752 -1.296 -43.145 1.00 38.50 255 ALA A C 1
ATOM 2019 O O . ALA A 1 255 ? -1.877 -1.377 -44.000 1.00 38.50 255 ALA A O 1
ATOM 2020 N N . LYS A 1 256 ? -4.038 -1.522 -43.439 1.00 44.00 256 LYS A N 1
ATOM 2021 C CA . LYS A 1 256 ? -4.514 -2.030 -44.736 1.00 44.00 256 LYS A CA 1
ATOM 2022 C C . LYS A 1 256 ? -4.338 -1.016 -45.871 1.00 44.00 256 LYS A C 1
ATOM 2024 O O . LYS A 1 256 ? -4.168 -1.405 -47.022 1.00 44.00 256 LYS A O 1
ATOM 2029 N N . ALA A 1 257 ? -4.360 0.282 -45.559 1.00 46.81 257 ALA A N 1
ATOM 2030 C CA . ALA A 1 257 ? -4.124 1.353 -46.530 1.00 46.81 257 ALA A CA 1
ATOM 2031 C C . ALA A 1 257 ? -2.634 1.481 -46.890 1.00 46.81 257 ALA A C 1
ATOM 2033 O O . ALA A 1 257 ? -2.297 1.696 -48.053 1.00 46.81 257 ALA A O 1
ATOM 2034 N N . MET A 1 258 ? -1.749 1.274 -45.911 1.00 44.28 258 MET A N 1
ATOM 2035 C CA . MET A 1 258 ? -0.296 1.286 -46.101 1.00 44.28 258 MET A CA 1
ATOM 2036 C C . MET A 1 258 ? 0.190 0.012 -46.814 1.00 44.28 258 MET A C 1
ATOM 2038 O O . MET A 1 258 ? 0.956 0.088 -47.769 1.00 44.28 258 MET A O 1
ATOM 2042 N N . MET A 1 259 ? -0.382 -1.145 -46.465 1.00 41.66 259 MET A N 1
ATOM 2043 C CA . MET A 1 259 ? -0.186 -2.413 -47.174 1.00 41.66 259 MET A CA 1
ATOM 2044 C C . MET A 1 259 ? -0.683 -2.368 -48.620 1.00 41.66 259 MET A C 1
ATOM 2046 O O . MET A 1 259 ? -0.020 -2.900 -49.493 1.00 41.66 259 MET A O 1
ATOM 2050 N N . LYS A 1 260 ? -1.801 -1.699 -48.933 1.00 48.94 260 LYS A N 1
ATOM 2051 C CA . LYS A 1 260 ? -2.248 -1.530 -50.331 1.00 48.94 260 LYS A CA 1
ATOM 2052 C C . LYS A 1 260 ? -1.279 -0.666 -51.159 1.00 48.94 260 LYS A C 1
ATOM 2054 O O . LYS A 1 260 ? -1.227 -0.812 -52.376 1.00 48.94 260 LYS A O 1
ATOM 2059 N N . SER A 1 261 ? -0.510 0.200 -50.497 1.00 50.41 261 SER A N 1
ATOM 2060 C CA . SER A 1 261 ? 0.585 0.981 -51.084 1.00 50.41 261 SER A CA 1
ATOM 2061 C C . SER A 1 261 ? 1.847 0.125 -51.301 1.00 50.41 261 SER A C 1
ATOM 2063 O O . SER A 1 261 ? 2.456 0.205 -52.364 1.00 50.41 261 SER A O 1
ATOM 2065 N N . TRP A 1 262 ? 2.189 -0.772 -50.368 1.00 48.09 262 TRP A N 1
ATOM 2066 C CA . TRP A 1 262 ? 3.372 -1.645 -50.481 1.00 48.09 262 TRP A CA 1
ATOM 2067 C C . TRP A 1 262 ? 3.135 -2.891 -51.363 1.00 48.09 262 TRP A C 1
ATOM 2069 O O . TRP A 1 262 ? 3.987 -3.266 -52.166 1.00 48.09 262 TRP A O 1
ATOM 2079 N N . MET A 1 263 ? 1.949 -3.501 -51.287 1.00 44.75 263 MET A N 1
ATOM 2080 C CA . MET A 1 263 ? 1.535 -4.695 -52.043 1.00 44.75 263 MET A CA 1
ATOM 2081 C C . MET A 1 263 ? 1.036 -4.419 -53.465 1.00 44.75 263 MET A C 1
ATOM 2083 O O . MET A 1 263 ? 0.853 -5.364 -54.232 1.00 44.75 263 MET A O 1
ATOM 2087 N N . GLY A 1 264 ? 0.884 -3.157 -53.884 1.00 49.56 264 GLY A N 1
ATOM 2088 C CA . GLY A 1 264 ? 0.774 -2.837 -55.316 1.00 49.56 264 GLY A CA 1
ATOM 2089 C C . GLY A 1 264 ? 1.979 -3.345 -56.129 1.00 49.56 264 GLY A C 1
ATOM 2090 O O . GLY A 1 264 ? 1.919 -3.422 -57.356 1.00 49.56 264 GLY A O 1
ATOM 2091 N N . HIS A 1 265 ? 3.053 -3.746 -55.438 1.00 45.62 265 HIS A N 1
ATOM 2092 C CA . HIS A 1 265 ? 4.297 -4.242 -55.996 1.00 45.62 265 HIS A CA 1
ATOM 2093 C C . HIS A 1 265 ? 4.816 -5.502 -55.273 1.00 45.62 265 HIS A C 1
ATOM 2095 O O . HIS A 1 265 ? 5.929 -5.504 -54.749 1.00 45.62 265 HIS A O 1
ATOM 2101 N N . GLY A 1 266 ? 4.055 -6.602 -55.271 1.00 46.91 266 GLY A N 1
ATOM 2102 C CA . GLY A 1 266 ? 4.398 -7.890 -54.623 1.00 46.91 266 GLY A CA 1
ATOM 2103 C C . GLY A 1 266 ? 5.721 -8.583 -55.030 1.00 46.91 266 GLY A C 1
ATOM 2104 O O . GLY A 1 266 ? 5.963 -9.716 -54.631 1.00 46.91 266 GLY A O 1
ATOM 2105 N N . PHE A 1 267 ? 6.591 -7.916 -55.791 1.00 52.66 267 PHE A N 1
ATOM 2106 C CA . PHE A 1 267 ? 7.922 -8.365 -56.213 1.00 52.66 267 PHE A CA 1
ATOM 2107 C C . PHE A 1 267 ? 9.065 -7.436 -55.766 1.00 52.66 267 PHE A C 1
ATOM 2109 O O . PHE A 1 267 ? 10.226 -7.747 -56.029 1.00 52.66 267 PHE A O 1
ATOM 2116 N N . LEU A 1 268 ? 8.779 -6.301 -55.114 1.00 60.22 268 LEU A N 1
ATOM 2117 C CA . LEU A 1 268 ? 9.826 -5.340 -54.770 1.00 60.22 268 LEU A CA 1
ATOM 2118 C C . LEU A 1 268 ? 10.595 -5.724 -53.488 1.00 60.22 268 LEU A C 1
ATOM 2120 O O . LEU A 1 268 ? 10.015 -6.278 -52.541 1.00 60.22 268 LEU A O 1
ATOM 2124 N N . PRO A 1 269 ? 11.909 -5.429 -53.449 1.00 68.44 269 PRO A N 1
ATOM 2125 C CA . PRO A 1 269 ? 12.719 -5.584 -52.251 1.00 68.44 269 PRO A CA 1
ATOM 2126 C C . PRO A 1 269 ? 12.226 -4.678 -51.116 1.00 68.44 269 PRO A C 1
ATOM 2128 O O . PRO A 1 269 ? 11.839 -3.533 -51.353 1.00 68.44 269 PRO A O 1
ATOM 2131 N N . LEU A 1 270 ? 12.317 -5.153 -49.870 1.00 77.38 270 LEU A N 1
ATOM 2132 C CA . LEU A 1 270 ? 12.156 -4.286 -48.700 1.00 77.38 270 LEU A CA 1
ATOM 2133 C C . LEU A 1 270 ? 13.320 -3.287 -48.680 1.00 77.38 270 LEU A C 1
ATOM 2135 O O . LEU A 1 270 ? 14.483 -3.689 -48.662 1.00 77.38 270 LEU A O 1
ATOM 2139 N N . THR A 1 271 ? 13.017 -1.994 -48.702 1.00 84.06 271 THR A N 1
ATOM 2140 C CA . THR A 1 271 ? 14.032 -0.927 -48.698 1.00 84.06 271 THR A CA 1
ATOM 2141 C C . THR A 1 271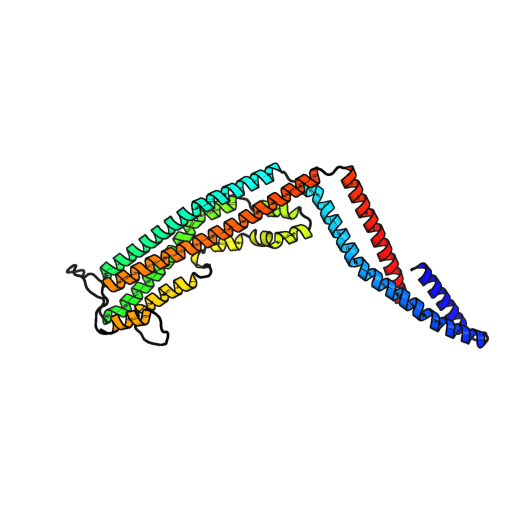 ? 14.342 -0.440 -47.284 1.00 84.06 271 THR A C 1
ATOM 2143 O O . THR A 1 271 ? 13.550 -0.620 -46.356 1.00 84.06 271 THR A O 1
ATOM 2146 N N . TRP A 1 272 ? 15.482 0.239 -47.135 1.00 85.75 272 TRP A N 1
ATOM 2147 C CA . TRP A 1 272 ? 15.866 0.896 -45.885 1.00 85.75 272 TRP A CA 1
ATOM 2148 C C . TRP A 1 272 ? 14.809 1.890 -45.389 1.00 85.75 272 TRP A C 1
ATOM 2150 O O . TRP A 1 272 ? 14.591 1.988 -44.190 1.00 85.75 272 TRP A O 1
ATOM 2160 N N . GLU A 1 273 ? 14.128 2.609 -46.283 1.00 83.69 273 GLU A N 1
ATOM 2161 C CA . GLU A 1 273 ? 13.116 3.603 -45.904 1.00 83.69 273 GLU A CA 1
ATOM 2162 C C . GLU A 1 273 ? 11.945 2.969 -45.138 1.00 83.69 273 GLU A C 1
ATOM 2164 O O . GLU A 1 273 ? 11.542 3.482 -44.093 1.00 83.69 273 GLU A O 1
ATOM 2169 N N . HIS A 1 274 ? 11.482 1.799 -45.589 1.00 79.56 274 HIS A N 1
ATOM 2170 C CA . HIS A 1 274 ? 10.440 1.034 -44.905 1.00 79.56 274 HIS A CA 1
ATOM 2171 C C . HIS A 1 274 ? 10.881 0.607 -43.499 1.00 79.56 274 HIS A C 1
ATOM 2173 O O . HIS A 1 274 ? 10.152 0.807 -42.526 1.00 79.56 274 HIS A O 1
ATOM 2179 N N . PHE A 1 275 ? 12.097 0.067 -43.371 1.00 83.94 275 PHE A N 1
ATOM 2180 C CA . PHE A 1 275 ? 12.633 -0.326 -42.068 1.00 83.94 275 PHE A CA 1
ATOM 2181 C C . PHE A 1 275 ? 12.922 0.882 -41.165 1.00 83.94 275 PHE A C 1
ATOM 2183 O O . PHE A 1 275 ? 12.678 0.820 -39.967 1.00 83.94 275 PHE A O 1
ATOM 2190 N N . SER A 1 276 ? 13.388 2.001 -41.719 1.00 85.94 276 SER A N 1
ATOM 2191 C CA . SER A 1 276 ? 13.644 3.238 -40.978 1.00 85.94 276 SER A CA 1
ATOM 2192 C C . SER A 1 276 ? 12.362 3.790 -40.354 1.00 85.94 276 SER A C 1
ATOM 2194 O O . SER A 1 276 ? 12.374 4.217 -39.200 1.00 85.94 276 SER A O 1
ATOM 2196 N N . GLN A 1 277 ? 11.240 3.741 -41.079 1.00 83.25 277 GLN A N 1
ATOM 2197 C CA . GLN A 1 277 ? 9.942 4.114 -40.523 1.00 83.25 277 GLN A CA 1
ATOM 2198 C C . GLN A 1 277 ? 9.507 3.160 -39.404 1.00 83.25 277 GLN A C 1
ATOM 2200 O O . GLN A 1 277 ? 9.156 3.626 -38.323 1.00 83.25 277 GLN A O 1
ATOM 2205 N N . PHE A 1 278 ? 9.599 1.847 -39.629 1.00 82.00 278 PHE A N 1
ATOM 2206 C CA . PHE A 1 278 ? 9.326 0.842 -38.598 1.00 82.00 278 PHE A CA 1
ATOM 2207 C C . PHE A 1 278 ? 10.182 1.068 -37.338 1.00 82.00 278 PHE A C 1
ATOM 2209 O O . PHE A 1 278 ? 9.667 1.113 -36.225 1.00 82.00 278 PHE A O 1
ATOM 2216 N N . SER A 1 279 ? 11.484 1.291 -37.511 1.00 86.12 279 SER A N 1
ATOM 2217 C CA . SER A 1 279 ? 12.437 1.512 -36.424 1.00 86.12 279 SER A CA 1
ATOM 2218 C C . SER A 1 279 ? 12.077 2.741 -35.582 1.00 86.12 279 SER A C 1
ATOM 2220 O O . SER A 1 279 ? 12.141 2.662 -34.356 1.00 86.12 279 SER A O 1
ATOM 2222 N N . LYS A 1 280 ? 11.606 3.832 -36.204 1.00 87.88 280 LYS A N 1
ATOM 2223 C CA . LYS A 1 280 ? 11.095 5.013 -35.484 1.00 87.88 280 LYS A CA 1
ATOM 2224 C C . LYS A 1 280 ? 9.841 4.709 -34.666 1.00 87.88 280 LYS A C 1
ATOM 2226 O O . LYS A 1 280 ? 9.673 5.259 -33.581 1.00 87.88 280 LYS A O 1
ATOM 2231 N N . GLU A 1 281 ? 8.949 3.866 -35.176 1.00 81.88 281 GLU A N 1
ATOM 2232 C CA . GLU A 1 281 ? 7.740 3.473 -34.445 1.00 81.88 281 GLU A CA 1
ATOM 2233 C C . GLU A 1 281 ? 8.084 2.590 -33.233 1.00 81.88 281 GLU A C 1
ATOM 2235 O O . GLU A 1 281 ? 7.518 2.787 -32.156 1.00 81.88 281 GLU A O 1
ATOM 2240 N N . ILE A 1 282 ? 9.080 1.704 -33.360 1.00 81.25 282 ILE A N 1
ATOM 2241 C CA . ILE A 1 282 ? 9.625 0.934 -32.231 1.00 81.25 282 ILE A CA 1
ATOM 2242 C C . ILE A 1 282 ? 10.269 1.849 -31.180 1.00 81.25 282 ILE A C 1
ATOM 2244 O O . ILE A 1 282 ? 9.988 1.693 -29.993 1.00 81.25 282 ILE A O 1
ATOM 2248 N N . ASP A 1 283 ? 11.050 2.852 -31.593 1.00 85.06 283 ASP A N 1
ATOM 2249 C CA . ASP A 1 283 ? 11.631 3.863 -30.690 1.00 85.06 283 ASP A CA 1
ATOM 2250 C C . ASP A 1 283 ? 10.561 4.562 -29.831 1.00 85.06 283 ASP A C 1
ATOM 2252 O O . ASP A 1 283 ? 10.751 4.806 -28.633 1.00 85.06 283 ASP A O 1
ATOM 2256 N N . VAL A 1 284 ? 9.420 4.897 -30.441 1.00 85.56 284 VAL A N 1
ATOM 2257 C CA . VAL A 1 284 ? 8.283 5.514 -29.742 1.00 85.56 284 VAL A CA 1
ATOM 2258 C C . VAL A 1 284 ? 7.630 4.522 -28.780 1.00 85.56 284 VAL A C 1
ATOM 2260 O O . VAL A 1 284 ? 7.356 4.889 -27.636 1.00 85.56 284 VAL A O 1
ATOM 2263 N N . ALA A 1 285 ? 7.411 3.276 -29.207 1.00 82.06 285 ALA A N 1
ATOM 2264 C CA . ALA A 1 285 ? 6.788 2.246 -28.380 1.00 82.06 285 ALA A CA 1
ATOM 2265 C C . ALA A 1 285 ? 7.629 1.920 -27.135 1.00 82.06 285 ALA A C 1
ATOM 2267 O O . ALA A 1 285 ? 7.103 1.917 -26.021 1.00 82.06 285 ALA A O 1
ATOM 2268 N N . ILE A 1 286 ? 8.942 1.731 -27.302 1.00 83.38 286 ILE A N 1
ATOM 2269 C CA . ILE A 1 286 ? 9.891 1.493 -26.204 1.00 83.38 286 ILE A CA 1
ATOM 2270 C C . ILE A 1 286 ? 9.824 2.630 -25.179 1.00 83.38 286 ILE A C 1
ATOM 2272 O O . ILE A 1 286 ? 9.688 2.380 -23.981 1.00 83.38 286 ILE A O 1
ATOM 2276 N N . ALA A 1 287 ? 9.852 3.883 -25.644 1.00 87.31 287 ALA A N 1
ATOM 2277 C CA . ALA A 1 287 ? 9.773 5.055 -24.777 1.00 87.31 287 ALA A CA 1
ATOM 2278 C C . ALA A 1 287 ? 8.462 5.117 -23.979 1.00 87.31 287 ALA A C 1
ATOM 2280 O O . ALA A 1 287 ? 8.462 5.442 -22.792 1.00 87.31 287 ALA A O 1
ATOM 2281 N N . GLN A 1 288 ? 7.337 4.806 -24.624 1.00 86.69 288 GLN A N 1
ATOM 2282 C CA . GLN A 1 288 ? 6.025 4.816 -23.980 1.00 86.69 288 GLN A CA 1
ATOM 2283 C C . GLN A 1 288 ? 5.889 3.702 -22.940 1.00 86.69 288 GLN A C 1
ATOM 2285 O O . GLN A 1 288 ? 5.376 3.961 -21.853 1.00 86.69 288 GLN A O 1
ATOM 2290 N N . ILE A 1 289 ? 6.386 2.497 -23.234 1.00 84.88 289 ILE A N 1
ATOM 2291 C CA . ILE A 1 289 ? 6.393 1.371 -22.289 1.00 84.88 289 ILE A CA 1
ATOM 2292 C C . ILE A 1 289 ? 7.272 1.699 -21.079 1.00 84.88 289 ILE A C 1
ATOM 2294 O O . ILE A 1 289 ? 6.814 1.579 -19.943 1.00 84.88 289 ILE A O 1
ATOM 2298 N N . ALA A 1 290 ? 8.504 2.165 -21.312 1.00 89.31 290 ALA A N 1
ATOM 2299 C CA . ALA A 1 290 ? 9.428 2.565 -20.253 1.00 89.31 290 ALA A CA 1
ATOM 2300 C C . ALA A 1 290 ? 8.800 3.616 -19.329 1.00 89.31 290 ALA A C 1
ATOM 2302 O O . ALA A 1 290 ? 8.783 3.452 -18.108 1.00 89.31 290 ALA A O 1
ATOM 2303 N N . LYS A 1 291 ? 8.223 4.667 -19.926 1.00 91.62 291 LYS A N 1
ATOM 2304 C CA . LYS A 1 291 ? 7.517 5.717 -19.196 1.00 91.62 291 LYS A CA 1
ATOM 2305 C C . LYS A 1 291 ? 6.370 5.141 -18.366 1.00 91.62 291 LYS A C 1
ATOM 2307 O O . LYS A 1 291 ? 6.336 5.391 -17.168 1.00 91.62 291 LYS A O 1
ATOM 2312 N N . ALA A 1 292 ? 5.471 4.364 -18.969 1.00 90.75 292 ALA A N 1
ATOM 2313 C CA . ALA A 1 292 ? 4.304 3.817 -18.278 1.00 90.75 292 ALA A CA 1
ATOM 2314 C C . ALA A 1 292 ? 4.696 2.959 -17.066 1.00 90.75 292 ALA A C 1
ATOM 2316 O O . ALA A 1 292 ? 4.116 3.109 -15.994 1.00 90.75 292 ALA A O 1
ATOM 2317 N N . ILE A 1 293 ? 5.720 2.109 -17.208 1.00 90.25 293 ILE A N 1
ATOM 2318 C CA . ILE A 1 293 ? 6.234 1.293 -16.102 1.00 90.25 293 ILE A CA 1
ATOM 2319 C C . ILE A 1 293 ? 6.784 2.186 -14.987 1.00 90.25 293 ILE A C 1
ATOM 2321 O O . ILE A 1 293 ? 6.419 2.006 -13.829 1.00 90.25 293 ILE A O 1
ATOM 2325 N N . VAL A 1 294 ? 7.640 3.160 -15.312 1.00 94.00 294 VAL A N 1
ATOM 2326 C CA . VAL A 1 294 ? 8.201 4.069 -14.301 1.00 94.00 294 VAL A CA 1
ATOM 2327 C C . VAL A 1 294 ? 7.111 4.863 -13.588 1.00 94.00 294 VAL A C 1
ATOM 2329 O O . VAL A 1 294 ? 7.152 4.987 -12.365 1.00 94.00 294 VAL A O 1
ATOM 2332 N N . GLU A 1 295 ? 6.133 5.388 -14.323 1.00 94.25 295 GLU A N 1
ATOM 2333 C CA . GLU A 1 295 ? 5.036 6.156 -13.739 1.00 94.25 295 GLU A CA 1
ATOM 2334 C C . GLU A 1 295 ? 4.212 5.317 -12.763 1.00 94.25 295 GLU A C 1
ATOM 2336 O O . GLU A 1 295 ? 4.045 5.753 -11.625 1.00 94.25 295 GLU A O 1
ATOM 2341 N N . ASP A 1 296 ? 3.803 4.112 -13.166 1.00 93.50 296 ASP A N 1
ATOM 2342 C CA . ASP A 1 296 ? 3.052 3.177 -12.323 1.00 93.50 296 ASP A CA 1
ATOM 2343 C C . ASP A 1 296 ? 3.817 2.821 -11.041 1.00 93.50 296 ASP A C 1
ATOM 2345 O O . ASP A 1 296 ? 3.289 2.948 -9.936 1.00 93.50 296 ASP A O 1
ATOM 2349 N N . ARG A 1 297 ? 5.097 2.439 -11.152 1.00 93.75 297 ARG A N 1
ATOM 2350 C CA . ARG A 1 297 ? 5.885 2.039 -9.975 1.00 93.75 297 ARG A CA 1
ATOM 2351 C C . ARG A 1 297 ? 6.074 3.173 -8.986 1.00 93.75 297 ARG A C 1
ATOM 2353 O O . ARG A 1 297 ? 5.932 2.964 -7.783 1.00 93.75 297 ARG A O 1
ATOM 2360 N N . ILE A 1 298 ? 6.405 4.363 -9.479 1.00 95.75 298 ILE A N 1
ATOM 2361 C CA . ILE A 1 298 ? 6.576 5.531 -8.617 1.00 95.75 298 ILE A CA 1
ATOM 2362 C C . ILE A 1 298 ? 5.245 5.914 -7.969 1.00 95.75 298 ILE A C 1
ATOM 2364 O O . ILE A 1 298 ? 5.233 6.268 -6.794 1.00 95.75 298 ILE A O 1
ATOM 2368 N N . GLU A 1 299 ? 4.130 5.821 -8.693 1.00 94.75 299 GLU A N 1
ATOM 2369 C CA . GLU A 1 299 ? 2.806 6.121 -8.151 1.00 94.75 299 GLU A CA 1
ATOM 2370 C C . GLU A 1 299 ? 2.400 5.156 -7.034 1.00 94.75 299 GLU A C 1
ATOM 2372 O O . GLU A 1 299 ? 1.993 5.621 -5.972 1.00 94.75 299 GLU A O 1
ATOM 2377 N N . LEU A 1 300 ? 2.609 3.847 -7.207 1.00 94.31 300 LEU A N 1
ATOM 2378 C CA . LEU A 1 300 ? 2.363 2.853 -6.154 1.00 94.31 300 LEU A CA 1
ATOM 2379 C C . LEU A 1 300 ? 3.154 3.163 -4.877 1.00 94.31 300 LEU A C 1
ATOM 2381 O O . LEU A 1 300 ? 2.621 3.082 -3.770 1.00 94.31 300 LEU A O 1
ATOM 2385 N N . ILE A 1 301 ? 4.423 3.551 -5.023 1.00 96.38 301 ILE A N 1
ATOM 2386 C CA . ILE A 1 301 ? 5.258 3.924 -3.879 1.00 96.38 301 ILE A CA 1
ATOM 2387 C C . ILE A 1 301 ? 4.732 5.204 -3.222 1.00 96.38 301 ILE A C 1
ATOM 2389 O O . ILE A 1 301 ? 4.607 5.263 -2.002 1.00 96.38 301 ILE A O 1
ATOM 2393 N N . LEU A 1 302 ? 4.411 6.233 -4.008 1.00 96.19 302 LEU A N 1
ATOM 2394 C CA . LEU A 1 302 ? 3.889 7.494 -3.479 1.00 96.19 302 LEU A CA 1
ATOM 2395 C C . LEU A 1 302 ? 2.557 7.300 -2.747 1.00 96.19 302 LEU A C 1
ATOM 2397 O O . LEU A 1 302 ? 2.357 7.915 -1.705 1.00 96.19 302 LEU A O 1
ATOM 2401 N N . GLN A 1 303 ? 1.672 6.438 -3.253 1.00 95.19 303 GLN A N 1
ATOM 2402 C CA . GLN A 1 303 ? 0.415 6.091 -2.588 1.00 95.19 303 GLN A CA 1
ATOM 2403 C C . GLN A 1 303 ? 0.671 5.485 -1.204 1.00 95.19 303 GLN A C 1
ATOM 2405 O O . GLN A 1 303 ? 0.140 5.993 -0.219 1.00 95.19 303 GLN A O 1
ATOM 2410 N N . LEU A 1 304 ? 1.545 4.478 -1.114 1.00 96.19 304 LEU A N 1
ATOM 2411 C CA . LEU A 1 304 ? 1.930 3.849 0.153 1.00 96.19 304 LEU A CA 1
ATOM 2412 C C . LEU A 1 304 ? 2.507 4.860 1.159 1.00 96.19 304 LEU A C 1
ATOM 2414 O O . LEU A 1 304 ? 2.123 4.873 2.330 1.00 96.19 304 LEU A O 1
ATOM 2418 N N . LEU A 1 305 ? 3.417 5.728 0.710 1.00 97.31 305 LEU A N 1
ATOM 2419 C CA . LEU A 1 305 ? 4.047 6.721 1.583 1.00 97.31 305 LEU A CA 1
ATOM 2420 C C . LEU A 1 305 ? 3.044 7.774 2.060 1.00 97.31 305 LEU A C 1
ATOM 2422 O O . LEU A 1 305 ? 3.041 8.115 3.238 1.00 97.31 305 LEU A O 1
ATOM 2426 N N . ASN A 1 306 ? 2.172 8.259 1.175 1.00 96.44 306 ASN A N 1
ATOM 2427 C CA . ASN A 1 306 ? 1.152 9.243 1.531 1.00 96.44 306 ASN A CA 1
ATOM 2428 C C . ASN A 1 306 ? 0.123 8.665 2.509 1.00 96.44 306 ASN A C 1
ATOM 2430 O O . ASN A 1 306 ? -0.223 9.338 3.472 1.00 96.44 306 ASN A O 1
ATOM 2434 N N . GLN A 1 307 ? -0.316 7.418 2.310 1.00 96.25 307 GLN A N 1
ATOM 2435 C CA . GLN A 1 307 ? -1.188 6.726 3.265 1.00 96.25 307 GLN A CA 1
ATOM 2436 C C . GLN A 1 307 ? -0.506 6.558 4.630 1.00 96.25 307 GLN A C 1
ATOM 2438 O O . GLN A 1 307 ? -1.134 6.782 5.660 1.00 96.25 307 GLN A O 1
ATOM 2443 N N . SER A 1 308 ? 0.789 6.226 4.645 1.00 97.56 308 SER A N 1
ATOM 2444 C CA . SER A 1 308 ? 1.570 6.122 5.886 1.00 97.56 308 SER A CA 1
ATOM 2445 C C . SER A 1 308 ? 1.693 7.469 6.612 1.00 97.56 308 SER A C 1
ATOM 2447 O O . SER A 1 308 ? 1.594 7.522 7.835 1.00 97.56 308 SER A O 1
ATOM 2449 N N . ILE A 1 309 ? 1.896 8.565 5.871 1.00 97.81 309 ILE A N 1
ATOM 2450 C CA . ILE A 1 309 ? 1.950 9.927 6.430 1.00 97.81 309 ILE A CA 1
ATOM 2451 C C . ILE A 1 309 ? 0.586 10.321 6.998 1.00 97.81 309 ILE A C 1
ATOM 2453 O O . ILE A 1 309 ? 0.523 10.761 8.140 1.00 97.81 309 ILE A O 1
ATOM 2457 N N . GLN A 1 310 ? -0.491 10.100 6.241 1.00 96.81 310 GLN A N 1
ATOM 2458 C CA . GLN A 1 310 ? -1.852 10.393 6.685 1.00 96.81 310 GLN A CA 1
ATOM 2459 C C . GLN A 1 310 ? -2.194 9.641 7.976 1.00 96.81 310 GLN A C 1
ATOM 2461 O O . GLN A 1 310 ? -2.679 10.245 8.926 1.00 96.81 310 GLN A O 1
ATOM 2466 N N . PHE A 1 311 ? -1.872 8.346 8.040 1.00 97.88 311 PHE A N 1
ATOM 2467 C CA . PHE A 1 311 ? -2.011 7.567 9.268 1.00 97.88 311 PHE A CA 1
ATOM 2468 C C . PHE A 1 311 ? -1.265 8.213 10.445 1.00 97.88 311 PHE A C 1
ATOM 2470 O O . PHE A 1 311 ? -1.814 8.315 11.538 1.00 97.88 311 PHE A O 1
ATOM 2477 N N . TYR A 1 312 ? -0.022 8.659 10.248 1.00 98.25 312 TYR A N 1
ATOM 2478 C CA . TYR A 1 312 ? 0.734 9.282 11.331 1.00 98.25 312 TYR A CA 1
ATOM 2479 C C . TYR A 1 312 ? 0.188 10.645 11.756 1.00 98.25 312 TYR A C 1
ATOM 2481 O O . TYR A 1 312 ? 0.264 10.961 12.944 1.00 98.25 312 TYR A O 1
ATOM 2489 N N . ASP A 1 313 ? -0.367 11.432 10.837 1.00 97.38 313 ASP A N 1
ATOM 2490 C CA . ASP A 1 313 ? -1.046 12.683 11.178 1.00 97.38 313 ASP A CA 1
ATOM 2491 C C . ASP A 1 313 ? -2.265 12.400 12.074 1.00 97.38 313 ASP A C 1
ATOM 2493 O O . ASP A 1 313 ? -2.376 12.979 13.160 1.00 97.38 313 ASP A O 1
ATOM 2497 N N . ASP A 1 314 ? -3.098 11.424 11.693 1.00 97.19 314 ASP A N 1
ATOM 2498 C CA . ASP A 1 314 ? -4.251 10.976 12.485 1.00 97.19 314 ASP A CA 1
ATOM 2499 C C . ASP A 1 314 ? -3.814 10.426 13.859 1.00 97.19 314 ASP A C 1
ATOM 2501 O O . ASP A 1 314 ? -4.402 10.742 14.900 1.00 97.19 314 ASP A O 1
ATOM 2505 N N . PHE A 1 315 ? -2.741 9.625 13.884 1.00 97.88 315 PHE A N 1
ATOM 2506 C CA . PHE A 1 315 ? -2.170 9.050 15.103 1.00 97.88 315 PHE A CA 1
ATOM 2507 C C . PHE A 1 315 ? -1.664 10.136 16.060 1.00 97.88 315 PHE A C 1
ATOM 2509 O O . PHE A 1 315 ? -1.915 10.068 17.265 1.00 97.88 315 PHE A O 1
ATOM 2516 N N . LEU A 1 316 ? -0.962 11.151 15.548 1.00 98.00 316 LEU A N 1
ATOM 2517 C CA . LEU A 1 316 ? -0.450 12.266 16.347 1.00 98.00 316 LEU A CA 1
ATOM 2518 C C . LEU A 1 316 ? -1.581 13.141 16.896 1.00 98.00 316 LEU A C 1
ATOM 2520 O O . LEU A 1 316 ? -1.501 13.572 18.049 1.00 98.00 316 LEU A O 1
ATOM 2524 N N . GLU A 1 317 ? -2.638 13.380 16.117 1.00 97.31 317 GLU A N 1
ATOM 2525 C CA . GLU A 1 317 ? -3.826 14.092 16.596 1.00 97.31 317 GLU A CA 1
ATOM 2526 C C . GLU A 1 317 ? -4.506 13.315 17.733 1.00 97.31 317 GLU A C 1
ATOM 2528 O O . GLU A 1 317 ? -4.809 13.872 18.796 1.00 97.31 317 GLU A O 1
ATOM 2533 N N . GLN A 1 318 ? -4.692 12.006 17.551 1.00 96.00 318 GLN A N 1
ATOM 2534 C CA . GLN A 1 318 ? -5.270 11.132 18.568 1.00 96.00 318 GLN A CA 1
ATOM 2535 C C . GLN A 1 318 ? -4.404 11.082 19.833 1.00 96.00 318 GLN A C 1
ATOM 2537 O O . GLN A 1 318 ? -4.922 11.206 20.946 1.00 96.00 318 GLN A O 1
ATOM 2542 N N . GLN A 1 319 ? -3.084 10.980 19.677 1.00 97.44 319 GLN A N 1
ATOM 2543 C CA . GLN A 1 319 ? -2.139 11.033 20.786 1.00 97.44 319 GLN A CA 1
ATOM 2544 C C . GLN A 1 319 ? -2.243 12.357 21.554 1.00 97.44 319 GLN A C 1
ATOM 2546 O O . GLN A 1 319 ? -2.319 12.346 22.784 1.00 97.44 319 GLN A O 1
ATOM 2551 N N . GLN A 1 320 ? -2.282 13.491 20.850 1.00 97.12 320 GLN A N 1
ATOM 2552 C CA . GLN A 1 320 ? -2.404 14.811 21.468 1.00 97.12 320 GLN A CA 1
ATOM 2553 C C . GLN A 1 320 ? -3.707 14.941 22.262 1.00 97.12 320 GLN A C 1
ATOM 2555 O O . GLN A 1 320 ? -3.693 15.475 23.371 1.00 97.12 320 GLN A O 1
ATOM 2560 N N . ARG A 1 321 ? -4.822 14.432 21.728 1.00 96.06 321 ARG A N 1
ATOM 2561 C CA . ARG A 1 321 ? -6.108 14.410 22.436 1.00 96.06 321 ARG A CA 1
ATOM 2562 C C . ARG A 1 321 ? -6.026 13.617 23.737 1.00 96.06 321 ARG A C 1
ATOM 2564 O O . ARG A 1 321 ? -6.443 14.124 24.773 1.00 96.06 321 ARG A O 1
ATOM 2571 N N . TYR A 1 322 ? -5.455 12.414 23.712 1.00 95.81 322 TYR A N 1
ATOM 2572 C CA . TYR A 1 322 ? -5.338 11.588 24.919 1.00 95.81 322 TYR A CA 1
ATOM 2573 C C . TYR A 1 322 ? -4.398 12.190 25.965 1.00 95.81 322 TYR A C 1
ATOM 2575 O O . TYR A 1 322 ? -4.674 12.107 27.158 1.00 95.81 322 TYR A O 1
ATOM 2583 N N . GLN A 1 323 ? -3.331 12.870 25.541 1.00 94.19 323 GLN A N 1
ATOM 2584 C CA . GLN A 1 323 ? -2.427 13.575 26.457 1.00 94.19 323 GLN A CA 1
ATOM 2585 C C . GLN A 1 323 ? -3.091 14.752 27.191 1.00 94.19 323 GLN A C 1
ATOM 2587 O O . GLN A 1 323 ? -2.590 15.173 28.233 1.00 94.19 323 GLN A O 1
ATOM 2592 N N . GLN A 1 324 ? -4.201 15.287 26.671 1.00 95.31 324 GLN A N 1
ATOM 2593 C CA . GLN A 1 324 ? -4.973 16.352 27.321 1.00 95.31 324 GLN A CA 1
ATOM 2594 C C . GLN A 1 324 ? -5.968 15.822 28.366 1.00 95.31 324 GLN A C 1
ATOM 2596 O O . GLN A 1 324 ? -6.499 16.614 29.145 1.00 95.31 324 GLN A O 1
ATOM 2601 N N . GLU A 1 325 ? -6.218 14.510 28.411 1.00 95.00 325 GLU A N 1
ATOM 2602 C CA . GLU A 1 325 ? -7.142 13.910 29.375 1.00 95.00 325 GLU A CA 1
ATOM 2603 C C . GLU A 1 325 ? -6.553 13.909 30.790 1.00 95.00 325 GLU A C 1
ATOM 2605 O O . GLU A 1 325 ? -5.424 13.463 31.038 1.00 95.00 325 GLU A O 1
ATOM 2610 N N . THR A 1 326 ? -7.342 14.362 31.764 1.00 93.38 326 THR A N 1
ATOM 2611 C CA . THR A 1 326 ? -6.905 14.360 33.163 1.00 93.38 326 THR A CA 1
ATOM 2612 C C . THR A 1 326 ? -6.896 12.935 33.737 1.00 93.38 326 THR A C 1
ATOM 2614 O O . THR A 1 326 ? -7.642 12.063 33.278 1.00 93.38 326 THR A O 1
ATOM 2617 N N . PRO A 1 327 ? -6.074 12.654 34.767 1.00 92.38 327 PRO A N 1
ATOM 2618 C CA . PRO A 1 327 ? -6.141 11.381 35.485 1.00 92.38 327 PRO A CA 1
ATOM 2619 C C . PRO A 1 327 ? -7.551 11.070 36.012 1.00 92.38 327 PRO A C 1
ATOM 2621 O O . PRO A 1 327 ? -8.008 9.936 35.892 1.00 92.38 327 PRO A O 1
ATOM 2624 N N . ASP A 1 328 ? -8.263 12.086 36.511 1.00 94.56 328 ASP A N 1
ATOM 2625 C CA . ASP A 1 328 ? -9.630 11.942 37.024 1.00 94.56 328 ASP A CA 1
ATOM 2626 C C . ASP A 1 328 ? -10.626 11.561 35.924 1.00 94.56 328 ASP A C 1
ATOM 2628 O O . ASP A 1 328 ? -11.478 10.700 36.141 1.00 94.56 328 ASP A O 1
ATOM 2632 N N . GLN A 1 329 ? -10.503 12.149 34.727 1.00 93.81 329 GLN A N 1
ATOM 2633 C CA . GLN A 1 329 ? -11.314 11.766 33.567 1.00 93.81 329 GLN A CA 1
ATOM 2634 C C . GLN A 1 329 ? -11.084 10.298 33.207 1.00 93.81 329 GLN A C 1
ATOM 2636 O O . GLN A 1 329 ? -12.042 9.535 33.114 1.00 93.81 329 GLN A O 1
ATOM 2641 N N . ARG A 1 330 ? -9.822 9.867 33.097 1.00 92.06 330 ARG A N 1
ATOM 2642 C CA . ARG A 1 330 ? -9.486 8.475 32.754 1.00 92.06 330 ARG A CA 1
ATOM 2643 C C . ARG A 1 330 ? -9.959 7.474 33.804 1.00 92.06 330 ARG A C 1
ATOM 2645 O O . ARG A 1 330 ? -10.442 6.401 33.443 1.00 92.06 330 ARG A O 1
ATOM 2652 N N . GLN A 1 331 ? -9.853 7.822 35.087 1.00 94.50 331 GLN A N 1
ATOM 2653 C CA . GLN A 1 331 ? -10.373 6.990 36.172 1.00 94.50 331 GLN A CA 1
ATOM 2654 C C . GLN A 1 331 ? -11.905 6.936 36.150 1.00 94.50 331 GLN A C 1
ATOM 2656 O O . GLN A 1 331 ? -12.490 5.878 36.375 1.00 94.50 331 GLN A O 1
ATOM 2661 N N . SER A 1 332 ? -12.565 8.060 35.857 1.00 95.69 332 SER A N 1
ATOM 2662 C CA . SER A 1 332 ? -14.020 8.125 35.722 1.00 95.69 332 SER A CA 1
ATOM 2663 C C . SER A 1 332 ? -14.521 7.261 34.561 1.00 95.69 332 SER A C 1
ATOM 2665 O O . SER A 1 332 ? -15.455 6.484 34.758 1.00 95.69 332 SER A O 1
ATOM 2667 N N . GLU A 1 333 ? -13.867 7.320 33.398 1.00 96.12 333 GLU A N 1
ATOM 2668 C CA . GLU A 1 333 ? -14.154 6.448 32.252 1.00 96.12 333 GLU A CA 1
ATOM 2669 C C . GLU A 1 333 ? -13.969 4.969 32.604 1.00 96.12 333 GLU A C 1
ATOM 2671 O O . GLU A 1 333 ? -14.845 4.152 32.326 1.00 96.12 333 GLU A O 1
ATOM 2676 N N . GLN A 1 334 ? -12.863 4.620 33.272 1.00 96.50 334 GLN A N 1
ATOM 2677 C CA . GLN A 1 334 ? -12.599 3.247 33.700 1.00 96.50 334 GLN A CA 1
ATOM 2678 C C . GLN A 1 334 ? -13.696 2.729 34.636 1.00 96.50 334 GLN A C 1
ATOM 2680 O O . GLN A 1 334 ? -14.214 1.628 34.444 1.00 96.50 334 GLN A O 1
ATOM 2685 N N . ASN A 1 335 ? -14.070 3.530 35.636 1.00 96.69 335 ASN A N 1
ATOM 2686 C CA . ASN A 1 335 ? -15.115 3.176 36.592 1.00 96.69 335 ASN A CA 1
ATOM 2687 C C . ASN A 1 335 ? -16.471 3.022 35.892 1.00 96.69 335 ASN A C 1
ATOM 2689 O O . ASN A 1 335 ? -17.215 2.088 36.196 1.00 96.69 335 ASN A O 1
ATOM 2693 N N . TRP A 1 336 ? -16.785 3.905 34.938 1.00 97.44 336 TRP A N 1
ATOM 2694 C CA . TRP A 1 336 ? -17.996 3.814 34.124 1.00 97.44 336 TRP A CA 1
ATOM 2695 C C . TRP A 1 336 ? -18.033 2.515 33.308 1.00 97.44 336 TRP A C 1
ATOM 2697 O O . TRP A 1 336 ? -19.031 1.798 33.374 1.00 97.44 336 TRP A O 1
ATOM 2707 N N . LEU A 1 337 ? -16.938 2.161 32.624 1.00 96.94 337 LEU A N 1
ATOM 2708 C CA . LEU A 1 337 ? -16.823 0.912 31.859 1.00 96.94 337 LEU A CA 1
ATOM 2709 C C . LEU A 1 337 ? -16.990 -0.325 32.751 1.00 96.94 337 LEU A C 1
ATOM 2711 O O . LEU A 1 337 ? -17.749 -1.230 32.409 1.00 96.94 337 LEU A O 1
ATOM 2715 N N . MET A 1 338 ? -16.323 -0.358 33.912 1.00 95.44 338 MET A N 1
ATOM 2716 C CA . MET A 1 338 ? -16.444 -1.474 34.859 1.00 95.44 338 MET A CA 1
ATOM 2717 C C . MET A 1 338 ? -17.873 -1.623 35.387 1.00 95.44 338 MET A C 1
ATOM 2719 O O . MET A 1 338 ? -18.402 -2.732 35.414 1.00 95.44 338 MET A O 1
ATOM 2723 N N . THR A 1 339 ? -18.511 -0.508 35.756 1.00 96.19 339 THR A N 1
ATOM 2724 C CA . THR A 1 339 ? -19.886 -0.509 36.281 1.00 96.19 339 THR A CA 1
ATOM 2725 C C . THR A 1 339 ? -20.859 -1.017 35.223 1.00 96.19 339 THR A C 1
ATOM 2727 O O . THR A 1 339 ? -21.663 -1.901 35.492 1.00 96.19 339 THR A O 1
ATOM 2730 N N . ARG A 1 340 ? -20.749 -0.521 33.984 1.00 96.56 340 ARG A N 1
ATOM 2731 C CA . ARG A 1 340 ? -21.620 -0.956 32.886 1.00 96.56 340 ARG A CA 1
ATOM 2732 C C . ARG A 1 340 ? -21.405 -2.407 32.496 1.00 96.56 340 ARG A C 1
ATOM 2734 O O . ARG A 1 340 ? -22.383 -3.073 32.167 1.00 96.56 340 ARG A O 1
ATOM 2741 N N . ARG A 1 341 ? -20.174 -2.916 32.588 1.00 95.44 341 ARG A N 1
ATOM 2742 C CA . ARG A 1 341 ? -19.922 -4.344 32.375 1.00 95.44 341 ARG A CA 1
ATOM 2743 C C . ARG A 1 341 ? -20.650 -5.169 33.420 1.00 95.44 341 ARG A C 1
ATOM 2745 O O . ARG A 1 341 ? -21.388 -6.073 33.051 1.00 95.44 341 ARG A O 1
ATOM 2752 N N . GLN A 1 342 ? -20.487 -4.814 34.691 1.00 95.50 342 GLN A N 1
ATOM 2753 C CA . GLN A 1 342 ? -21.129 -5.524 35.787 1.00 95.50 342 GLN A CA 1
ATOM 2754 C C . GLN A 1 342 ? -22.660 -5.502 35.660 1.00 95.50 342 GLN A C 1
ATOM 2756 O O . GLN A 1 342 ? -23.293 -6.544 35.815 1.00 95.50 342 GLN A O 1
ATOM 2761 N N . ASP A 1 343 ? -23.249 -4.351 35.314 1.00 94.88 343 ASP A N 1
ATOM 2762 C CA . ASP A 1 343 ? -24.692 -4.224 35.082 1.00 94.88 343 ASP A CA 1
ATOM 2763 C C . ASP A 1 343 ? -25.163 -5.163 33.955 1.00 94.88 343 ASP A C 1
ATOM 2765 O O . ASP A 1 343 ? -26.115 -5.923 34.130 1.00 94.88 343 ASP A O 1
ATOM 2769 N N . LEU A 1 344 ? -24.499 -5.137 32.792 1.00 95.06 344 LEU A N 1
ATOM 2770 C CA . LEU A 1 344 ? -24.891 -5.952 31.636 1.00 95.06 344 LEU A CA 1
ATOM 2771 C C . LEU A 1 344 ? -24.675 -7.451 31.876 1.00 95.06 344 LEU A C 1
ATOM 2773 O O . LEU A 1 344 ? -25.510 -8.260 31.468 1.00 95.06 344 LEU A O 1
ATOM 2777 N N . GLU A 1 345 ? -23.592 -7.829 32.554 1.00 93.31 345 GLU A N 1
ATOM 2778 C CA . GLU A 1 345 ? -23.336 -9.214 32.957 1.00 93.31 345 GLU A CA 1
ATOM 2779 C C . GLU A 1 345 ? -24.398 -9.707 33.939 1.00 93.31 345 GLU A C 1
ATOM 2781 O O . GLU A 1 345 ? -24.925 -10.802 33.756 1.00 93.31 345 GLU A O 1
ATOM 2786 N N . GLN A 1 346 ? -24.808 -8.881 34.905 1.00 93.50 346 GLN A N 1
ATOM 2787 C CA . GLN A 1 346 ? -25.883 -9.237 35.826 1.00 93.50 346 GLN A CA 1
ATOM 2788 C C . GLN A 1 346 ? -27.206 -9.492 35.089 1.00 93.50 346 GLN A C 1
ATOM 2790 O O . GLN A 1 346 ? -27.867 -10.497 35.357 1.00 93.50 346 GLN A O 1
ATOM 2795 N N . VAL A 1 347 ? -27.585 -8.631 34.137 1.00 93.12 347 VAL A N 1
ATOM 2796 C CA . VAL A 1 347 ? -28.811 -8.832 33.342 1.00 93.12 347 VAL A CA 1
ATOM 2797 C C . VAL A 1 347 ? -28.700 -10.093 32.478 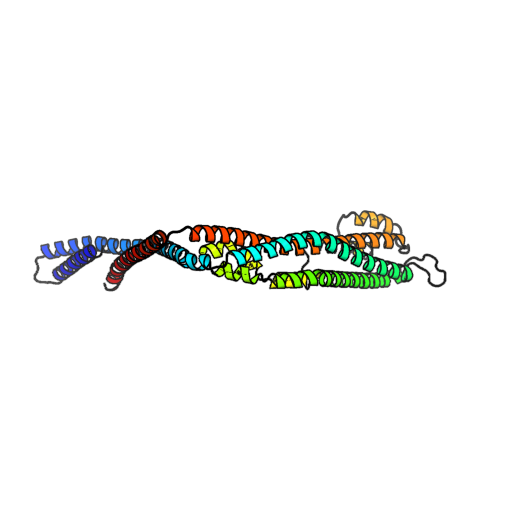1.00 93.12 347 VAL A C 1
ATOM 2799 O O . VAL A 1 347 ? -29.655 -10.871 32.405 1.00 93.12 347 VAL A O 1
ATOM 2802 N N . ARG A 1 348 ? -27.538 -10.333 31.858 1.00 92.88 348 ARG A N 1
ATOM 2803 C CA . ARG A 1 348 ? -27.277 -11.546 31.068 1.00 92.88 348 ARG A CA 1
ATOM 2804 C C . ARG A 1 348 ? -27.423 -12.805 31.921 1.00 92.88 348 ARG A C 1
ATOM 2806 O O . ARG A 1 348 ? -28.074 -13.754 31.486 1.00 92.88 348 ARG A O 1
ATOM 2813 N N . ASP A 1 349 ? -26.849 -12.806 33.118 1.00 92.00 349 ASP A N 1
ATOM 2814 C CA . ASP A 1 349 ? -26.847 -13.950 34.030 1.00 92.00 349 ASP A CA 1
ATOM 2815 C C . ASP A 1 349 ? -28.236 -14.178 34.662 1.00 92.00 349 ASP A C 1
ATOM 2817 O O . ASP A 1 349 ? -28.636 -15.315 34.922 1.00 92.00 349 ASP A O 1
ATOM 2821 N N . ASP A 1 350 ? -29.017 -13.118 34.894 1.00 90.44 350 ASP A N 1
ATOM 2822 C CA . ASP A 1 350 ? -30.432 -13.223 35.277 1.00 90.44 350 ASP A CA 1
ATOM 2823 C C . ASP A 1 350 ? -31.280 -13.839 34.156 1.00 90.44 350 ASP A C 1
ATOM 2825 O O . ASP A 1 350 ? -32.088 -14.733 34.419 1.00 90.44 350 ASP A O 1
ATOM 2829 N N . ALA A 1 351 ? -31.081 -13.407 32.907 1.00 90.81 351 ALA A N 1
ATOM 2830 C CA . ALA A 1 351 ? -31.772 -13.975 31.752 1.00 90.81 351 ALA A CA 1
ATOM 2831 C C . ALA A 1 351 ? -31.362 -15.438 31.503 1.00 90.81 351 ALA A C 1
ATOM 2833 O O . ALA A 1 351 ? -32.224 -16.281 31.266 1.00 90.81 351 ALA A O 1
ATOM 2834 N N . ALA A 1 352 ? -30.070 -15.760 31.638 1.00 90.50 352 ALA A N 1
ATOM 2835 C CA . ALA A 1 352 ? -29.551 -17.123 31.508 1.00 90.50 352 ALA A CA 1
ATOM 2836 C C . ALA A 1 352 ? -30.196 -18.070 32.522 1.00 90.50 352 ALA A C 1
ATOM 2838 O O . ALA A 1 352 ? -30.700 -19.120 32.142 1.00 90.50 352 ALA A O 1
ATOM 2839 N N . ARG A 1 353 ? -30.294 -17.655 33.793 1.00 89.94 353 ARG A N 1
ATOM 2840 C CA . ARG A 1 353 ? -30.970 -18.447 34.830 1.00 89.94 353 ARG A CA 1
ATOM 2841 C C . ARG A 1 353 ? -32.425 -18.747 34.484 1.00 89.94 353 ARG A C 1
ATOM 2843 O O . ARG A 1 353 ? -32.870 -19.869 34.699 1.00 89.94 353 ARG A O 1
ATOM 2850 N N . VAL A 1 354 ? -33.165 -17.778 33.941 1.00 88.88 354 VAL A N 1
ATOM 2851 C CA . VAL A 1 354 ? -34.548 -18.007 33.485 1.00 88.88 354 VAL A CA 1
ATOM 2852 C C . VAL A 1 354 ? -34.580 -19.053 32.369 1.00 88.88 354 VAL A C 1
ATOM 2854 O O . VAL A 1 354 ? -35.393 -19.968 32.430 1.00 88.88 354 VAL A O 1
ATOM 2857 N N . ILE A 1 355 ? -33.678 -18.966 31.391 1.00 87.75 355 ILE A N 1
ATOM 2858 C CA . ILE A 1 355 ? -33.612 -19.902 30.259 1.00 87.75 355 ILE A CA 1
ATOM 2859 C C . ILE A 1 355 ? -33.216 -21.314 30.707 1.00 87.75 355 ILE A C 1
ATOM 2861 O O . ILE A 1 355 ? -33.853 -22.281 30.294 1.00 87.75 355 ILE A O 1
ATOM 2865 N N . ASP A 1 356 ? -32.202 -21.448 31.560 1.00 86.00 356 ASP A N 1
ATOM 2866 C CA . ASP A 1 356 ? -31.712 -22.748 32.030 1.00 86.00 356 ASP A CA 1
ATOM 2867 C C . ASP A 1 356 ? -32.769 -23.479 32.866 1.00 86.00 356 ASP A C 1
ATOM 2869 O O . ASP A 1 356 ? -32.973 -24.678 32.690 1.00 86.00 356 ASP A O 1
ATOM 2873 N N . THR A 1 357 ? -33.546 -22.745 33.672 1.00 77.88 357 THR A N 1
ATOM 2874 C CA . THR A 1 357 ? -34.669 -23.330 34.426 1.00 77.88 357 THR A CA 1
ATOM 2875 C C . THR A 1 357 ? -35.806 -23.821 33.510 1.00 77.88 357 THR A C 1
ATOM 2877 O O . THR A 1 357 ? -36.657 -24.575 33.960 1.00 77.88 357 THR A O 1
ATOM 2880 N N . ASN A 1 358 ? -35.870 -23.417 32.235 1.00 72.94 358 ASN A N 1
ATOM 2881 C CA . ASN A 1 358 ? -36.809 -24.000 31.262 1.00 72.94 358 ASN A CA 1
ATOM 2882 C C . ASN A 1 358 ? -36.350 -25.367 30.741 1.00 72.94 358 ASN A C 1
ATOM 2884 O O . ASN A 1 358 ? -37.149 -26.117 30.211 1.00 72.94 358 ASN A O 1
ATOM 2888 N N . ARG A 1 359 ? -35.045 -25.660 30.802 1.00 61.84 359 ARG A N 1
ATOM 2889 C CA . ARG A 1 359 ? -34.472 -26.903 30.259 1.00 61.84 359 ARG A CA 1
ATOM 2890 C C . ARG A 1 359 ? -34.503 -28.060 31.257 1.00 61.84 359 ARG A C 1
ATOM 2892 O O . ARG A 1 359 ? -34.278 -29.199 30.858 1.00 61.84 359 ARG A O 1
ATOM 2899 N N . GLU A 1 360 ? -34.713 -27.760 32.536 1.00 57.41 360 GLU A N 1
ATOM 2900 C CA . GLU A 1 360 ? -34.821 -28.745 33.622 1.00 57.41 360 GLU A CA 1
ATOM 2901 C C . GLU A 1 360 ? -36.255 -29.271 33.830 1.00 57.41 360 GLU A C 1
ATOM 2903 O O . GLU A 1 360 ? -36.435 -30.251 34.555 1.00 57.41 360 GLU A O 1
ATOM 2908 N N . PHE A 1 361 ? -37.247 -28.644 33.190 1.00 47.88 361 PHE A N 1
ATOM 2909 C CA . PHE A 1 361 ? -38.649 -29.071 33.117 1.00 47.88 361 PHE A CA 1
ATOM 2910 C C . PHE A 1 361 ? -38.969 -29.546 31.698 1.00 47.88 361 PHE A C 1
ATOM 2912 O O . PHE A 1 361 ? -39.830 -30.448 31.572 1.00 47.88 361 PHE A O 1
#

pLDDT: mean 85.42, std 14.44, range [29.11, 98.25]

Nearest PDB structures (foldseek):
  6j72-assembly1_A  TM=3.676E-01  e=8.208E-03  Mycolicibacterium smegmatis MC2 155
  6j73-assembly2_B  TM=3.873E-01  e=4.622E-02  Mycolicibacterium smegmatis MC2 155
  7n6g-assembly1_3X  TM=2.277E-01  e=1.193E-02  Chlamydomonas reinhardtii
  2j68-assembly1_A  TM=2.602E-01  e=2.765E-02  Nostoc punctiforme

Solvent-accessible surface area (backbone atoms only — not comparable to full-atom values): 19753 Å² total; per-residue (Å²): 109,61,70,59,50,56,50,53,53,49,52,46,53,55,29,53,55,51,64,69,46,87,87,60,57,70,67,58,38,51,51,30,53,53,49,44,67,63,46,50,61,56,51,53,48,53,38,50,50,24,53,54,50,48,63,65,42,50,62,57,52,51,54,50,53,49,55,48,38,47,61,63,20,47,64,52,45,55,68,50,57,66,64,61,53,51,52,48,44,50,53,46,52,54,44,48,55,50,49,62,59,43,48,60,54,49,39,50,51,49,28,51,53,44,37,52,54,46,52,56,50,53,50,52,50,38,58,68,52,27,32,34,87,90,74,70,42,83,38,46,41,40,82,92,47,41,65,62,49,51,54,52,50,50,55,51,50,52,52,46,51,52,50,44,34,51,49,49,22,61,67,35,44,67,54,54,58,49,56,63,72,64,47,65,66,59,55,53,64,56,47,72,36,49,26,72,70,64,40,58,76,41,44,72,54,60,60,59,67,53,47,66,64,56,51,49,42,42,68,37,39,69,80,55,67,52,90,74,46,63,60,49,52,51,45,56,51,50,54,51,50,73,72,52,89,70,93,80,85,90,76,99,48,78,64,59,62,54,45,56,65,58,57,76,44,86,82,66,51,52,43,57,68,62,51,53,53,53,51,53,52,48,46,52,45,55,34,52,48,47,37,49,46,50,51,51,56,52,48,56,52,44,52,54,46,50,52,53,42,51,52,49,53,55,48,50,54,52,28,53,55,57,67,68,57,50,73,67,54,56,51,49,52,51,52,50,54,53,50,51,49,52,53,53,50,50,52,45,52,51,26,46,53,48,45,55,61,61,74,78,107

Secondary structure (DSSP, 8-state):
-HHHHHHHHHHHHHHHHHHH-TTS-HHHHHHHHHHHHHHHHHHHHHHHHHHHHHHHHHHHHHHHHHHHHHHHHHHHHHHS-HHHHHHHHHHHHHHHHHHHHHHHHHHHHHHHHHHHHHHHHHHHHIIIIIB-TTT--B--B-GGGHHHHHHHHHHHHHHHHHHHHHHHHHHHHHHHHHHHHTTTHHHHHHHTTS-HHHHHHTHHHHHHH-THHHHHHHHSGGGSPPTTHHHHHHHHHHHHHHH----------HHHHHHHHHGGGTTPPBPHHHHHHHHHHHHHHHHHHHHHHHHHHHHHHHHHHHHHHHHHHHHHHHHHHHHTS-HHHHHHHHHHHHHHHHHHHHHHHHHHHHHHHHH--

Radius of gyration: 39.71 Å; Cα contacts (8 Å, |Δi|>4): 243; chains: 1; bounding box: 96×55×104 Å

Mean predicted aligned error: 10.33 Å

Sequence (361 aa):
MTEFLKLFQRIAATTDLTLSEELKSQEIQHSAAQLSQTIQPCLDELYRAAVVLQELLQPCLAELAQAEAVWKSKPQIMSASAIAVREHVGHLSGYCFKLQRLKLTLIQTVTEEAKNSWQTRAETIKEKWFVDQASRNPKGVNLPDKERFIQVLNEELDSASIALGENLKESFQPIQAQLQLLQLSKVQDHLDLLDAQRCSEYEPLLSSLNLSHLYLKLEKPYSYLPDGTQNLLNTAASLLEKLTDQGFLVGNTPAKAMMKSWMGHGFLPLTWEHFSQFSKEIDVAIAQIAKAIVEDRIELILQLLNQSIQFYDDFLEQQQRYQQETPDQRQSEQNWLMTRRQDLEQVRDDAARVIDTNREF